Protein AF-A0A2D4SFR6-F1 (afdb_monomer)

Radius of gyration: 34.3 Å; Cα contacts (8 Å, |Δi|>4): 66; chains: 1; bounding box: 94×59×82 Å

pLDDT: mean 79.84, std 22.32, range [32.78, 98.69]

Foldseek 3Di:
DDDDDDPDPVVVVVVVVPPDPDDDPDFDDPVVLVVLLVVLVVVLVVQLVVLVVVLVVQLVVLVVVLVVQLVVLVVVLVVQLVVLVVCVVVVVDPPVRSVVVNVVSVVVSVVSNVVSVVCSVVSNVVSVVVSVVSNVVSVVVSVVSNVVSVVNGDDDPPDDDPPPDDDPDPDDPDDPPDPDD

Structure (mmCIF, N/CA/C/O backbone):
data_AF-A0A2D4SFR6-F1
#
_entry.id   AF-A0A2D4SFR6-F1
#
loop_
_atom_site.group_PDB
_atom_site.id
_atom_site.type_symbol
_atom_site.label_atom_id
_atom_site.label_alt_id
_atom_site.label_comp_id
_atom_site.label_asym_id
_atom_site.label_entity_id
_atom_site.label_seq_id
_atom_site.pdbx_PDB_ins_code
_atom_site.Cartn_x
_atom_site.Cartn_y
_atom_site.Cartn_z
_atom_site.occupancy
_atom_site.B_iso_or_equiv
_atom_site.auth_seq_id
_atom_site.auth_comp_id
_atom_site.auth_asym_id
_atom_site.auth_atom_id
_atom_site.pdbx_PDB_model_num
ATOM 1 N N . MET A 1 1 ? -2.588 39.306 -16.187 1.00 37.72 1 MET A N 1
ATOM 2 C CA . MET A 1 1 ? -1.500 38.674 -15.409 1.00 37.72 1 MET A CA 1
ATOM 3 C C . MET A 1 1 ? -1.385 37.226 -15.874 1.00 37.72 1 MET A C 1
ATOM 5 O O . MET A 1 1 ? -2.227 36.420 -15.510 1.00 37.72 1 MET A O 1
ATOM 9 N N . LYS A 1 2 ? -0.454 36.915 -16.786 1.00 37.50 2 LYS A N 1
ATOM 10 C CA . LYS A 1 2 ? -0.250 35.549 -17.302 1.00 37.50 2 LYS A CA 1
ATOM 11 C C . LYS A 1 2 ? 0.886 34.912 -16.508 1.00 37.50 2 LYS A C 1
ATOM 13 O O . LYS A 1 2 ? 2.024 35.350 -16.633 1.00 37.50 2 LYS A O 1
ATOM 18 N N . GLN A 1 3 ? 0.561 33.933 -15.668 1.00 36.03 3 GLN A N 1
ATOM 19 C CA . GLN A 1 3 ? 1.563 33.114 -14.996 1.00 36.03 3 GLN A CA 1
ATOM 20 C C . GLN A 1 3 ? 2.218 32.167 -16.003 1.00 36.03 3 GLN A C 1
ATOM 22 O O . GLN A 1 3 ? 1.557 31.319 -16.598 1.00 36.03 3 GLN A O 1
ATOM 27 N N . THR A 1 4 ? 3.524 32.312 -16.180 1.00 36.47 4 THR A N 1
ATOM 28 C CA . THR A 1 4 ? 4.390 31.334 -16.830 1.00 36.47 4 THR A CA 1
ATOM 29 C C . THR A 1 4 ? 4.694 30.222 -15.825 1.00 36.47 4 THR A C 1
ATOM 31 O O . THR A 1 4 ? 5.384 30.439 -14.829 1.00 36.47 4 THR A O 1
ATOM 34 N N . ARG A 1 5 ? 4.145 29.020 -16.049 1.00 45.31 5 ARG A N 1
ATOM 35 C CA . ARG A 1 5 ? 4.528 27.826 -15.281 1.00 45.31 5 ARG A CA 1
ATOM 36 C C . ARG A 1 5 ? 5.977 27.483 -15.628 1.00 45.31 5 ARG A C 1
ATOM 38 O O . ARG A 1 5 ? 6.307 27.307 -16.798 1.00 45.31 5 ARG A O 1
ATOM 45 N N . LYS A 1 6 ? 6.836 27.442 -14.609 1.00 47.00 6 LYS A N 1
ATOM 46 C CA . LYS A 1 6 ? 8.235 27.019 -14.717 1.00 47.00 6 LYS A CA 1
ATOM 47 C C . LYS A 1 6 ? 8.262 25.547 -15.129 1.00 47.00 6 LYS A C 1
ATOM 49 O O . LYS A 1 6 ? 7.775 24.699 -14.390 1.00 47.00 6 LYS A O 1
ATOM 54 N N . LEU A 1 7 ? 8.805 25.276 -16.311 1.00 37.81 7 LEU A N 1
ATOM 55 C CA . LEU A 1 7 ? 9.115 23.934 -16.783 1.00 37.81 7 LEU A CA 1
ATOM 56 C C . LEU A 1 7 ? 10.296 23.426 -15.941 1.00 37.81 7 LEU A C 1
ATOM 58 O O . LEU A 1 7 ? 11.400 23.960 -16.029 1.00 37.81 7 LEU A O 1
ATOM 62 N N . THR A 1 8 ? 10.030 22.494 -15.030 1.00 47.44 8 THR A N 1
ATOM 63 C CA . THR A 1 8 ? 11.017 21.922 -14.110 1.00 47.44 8 THR A CA 1
ATOM 64 C C . THR A 1 8 ? 12.034 21.059 -14.858 1.00 47.44 8 THR A C 1
ATOM 66 O O . THR A 1 8 ? 11.733 20.430 -15.872 1.00 47.44 8 THR A O 1
ATOM 69 N N . THR A 1 9 ? 13.256 21.047 -14.329 1.00 40.84 9 THR A N 1
ATOM 70 C CA . THR A 1 9 ? 14.519 20.529 -14.885 1.00 40.84 9 THR A CA 1
ATOM 71 C C . THR A 1 9 ? 14.463 19.121 -15.503 1.00 40.84 9 THR A C 1
ATOM 73 O O . THR A 1 9 ? 15.257 18.827 -16.390 1.00 40.84 9 THR A O 1
ATOM 76 N N . ALA A 1 10 ? 13.497 18.276 -15.133 1.00 38.94 10 ALA A N 1
ATOM 77 C CA . ALA A 1 10 ? 13.306 16.949 -15.728 1.00 38.94 10 ALA A CA 1
ATOM 78 C C . ALA A 1 10 ? 12.845 16.997 -17.202 1.00 38.94 10 ALA A C 1
ATOM 80 O O . ALA A 1 10 ? 13.278 16.191 -18.020 1.00 38.94 10 ALA A O 1
ATOM 81 N N . SER A 1 11 ? 12.027 17.987 -17.582 1.00 41.97 11 SER A N 1
ATOM 82 C CA . SER A 1 11 ? 11.505 18.102 -18.957 1.00 41.97 11 SER A CA 1
ATOM 83 C C . SER A 1 11 ? 12.558 18.611 -19.954 1.00 41.97 11 SER A C 1
ATOM 85 O O . SER A 1 11 ? 12.484 18.326 -21.146 1.00 41.97 11 SER A O 1
ATOM 87 N N . ALA A 1 12 ? 13.575 19.331 -19.467 1.00 35.16 12 ALA A N 1
ATOM 88 C CA . ALA A 1 12 ? 14.696 19.781 -20.290 1.00 35.16 12 ALA A CA 1
ATOM 89 C C . ALA A 1 12 ? 15.670 18.638 -20.626 1.00 35.16 12 ALA A C 1
ATOM 91 O O . ALA A 1 12 ? 16.303 18.666 -21.681 1.00 35.16 12 ALA A O 1
ATOM 92 N N . LEU A 1 13 ? 15.762 17.612 -19.771 1.00 40.00 13 LEU A N 1
ATOM 93 C CA . LEU A 1 13 ? 16.652 16.477 -20.008 1.00 40.00 13 LEU A CA 1
AT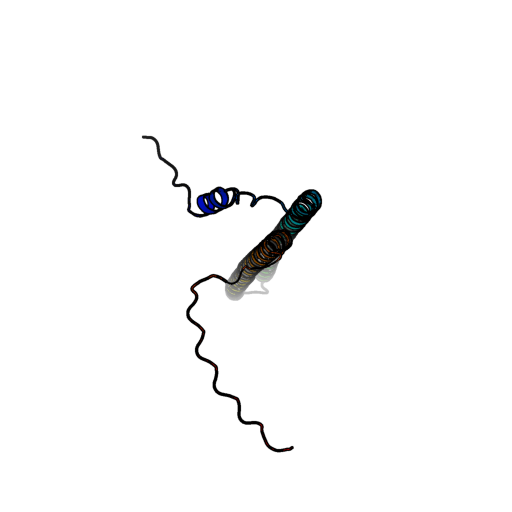OM 94 C C . LEU A 1 13 ? 16.095 15.546 -21.098 1.00 40.00 13 LEU A C 1
ATOM 96 O O . LEU A 1 13 ? 16.834 15.148 -21.992 1.00 40.00 13 LEU A O 1
ATOM 100 N N . ALA A 1 14 ? 14.778 15.316 -21.118 1.00 39.25 14 ALA A N 1
ATOM 101 C CA . ALA A 1 14 ? 14.128 14.487 -22.138 1.00 39.25 14 ALA A CA 1
ATOM 102 C C . ALA A 1 14 ? 14.154 15.107 -23.551 1.00 39.25 14 ALA A C 1
ATOM 104 O O . ALA A 1 14 ? 14.266 14.389 -24.540 1.00 39.25 14 ALA A O 1
ATOM 105 N N . LEU A 1 15 ? 14.088 16.441 -23.672 1.00 33.75 15 LEU A N 1
ATOM 106 C CA . LEU A 1 15 ? 14.058 17.109 -24.982 1.00 33.75 15 LEU A CA 1
ATOM 107 C C . LEU A 1 15 ? 15.456 17.297 -25.603 1.00 33.75 15 LEU A C 1
ATOM 109 O O . LEU A 1 15 ? 15.570 17.471 -26.813 1.00 33.75 15 LEU A O 1
ATOM 113 N N . THR A 1 16 ? 16.522 17.238 -24.796 1.00 32.78 16 THR A N 1
ATOM 114 C CA . THR A 1 16 ? 17.903 17.460 -25.266 1.00 32.78 16 THR A CA 1
ATOM 115 C C . THR A 1 16 ? 18.586 16.166 -25.733 1.00 32.78 16 THR A C 1
ATOM 117 O O . THR A 1 16 ? 19.518 16.229 -26.530 1.00 32.78 16 THR A O 1
ATOM 120 N N . LEU A 1 17 ? 18.094 14.987 -25.330 1.00 43.47 17 LEU A N 1
ATOM 121 C CA . LEU A 1 17 ? 18.617 13.694 -25.801 1.00 43.47 17 LEU A CA 1
ATOM 122 C C . LEU A 1 17 ? 18.022 13.231 -27.147 1.00 43.47 17 LEU A C 1
ATOM 124 O O . LEU A 1 17 ? 18.498 12.260 -27.723 1.00 43.47 17 LEU A O 1
ATOM 128 N N . GLY A 1 18 ? 17.044 13.957 -27.702 1.00 36.38 18 GLY A N 1
ATOM 129 C CA . GLY A 1 18 ? 16.553 13.753 -29.073 1.00 36.38 18 GLY A CA 1
ATOM 130 C C . GLY A 1 18 ? 17.422 14.403 -30.162 1.00 36.38 18 GLY A C 1
ATOM 131 O O . GLY A 1 18 ? 17.078 14.341 -31.344 1.00 36.38 18 GLY A O 1
ATOM 132 N N . ALA A 1 19 ? 18.530 15.056 -29.795 1.00 39.78 19 ALA A N 1
ATOM 133 C CA . ALA A 1 19 ? 19.442 15.683 -30.743 1.00 39.78 19 ALA A CA 1
ATOM 134 C C . ALA A 1 19 ? 20.352 14.631 -31.398 1.00 39.78 19 ALA A C 1
ATOM 136 O O . ALA A 1 19 ? 21.475 14.399 -30.963 1.00 39.78 19 ALA A O 1
ATOM 137 N N . SER A 1 20 ? 19.826 14.009 -32.455 1.00 44.34 20 SER A N 1
ATOM 138 C CA . SER A 1 20 ? 20.542 13.551 -33.652 1.00 44.34 20 SER A CA 1
ATOM 139 C C . SER A 1 20 ? 22.078 13.571 -33.554 1.00 44.34 20 SER A C 1
ATOM 141 O O . SER A 1 20 ? 22.716 14.579 -33.881 1.00 44.34 20 SER A O 1
ATOM 143 N N . VAL A 1 21 ? 22.680 12.439 -33.184 1.00 42.09 21 VAL A N 1
ATOM 144 C CA . VAL A 1 21 ? 24.087 12.178 -33.506 1.00 42.09 21 VAL A CA 1
ATOM 145 C C . VAL A 1 21 ? 24.172 12.072 -35.028 1.00 42.09 21 VAL A C 1
ATOM 147 O O . VAL A 1 21 ? 23.571 11.197 -35.648 1.00 42.09 21 VAL A O 1
ATOM 150 N N . ALA A 1 22 ? 24.852 13.039 -35.641 1.00 35.59 22 ALA A N 1
ATOM 151 C CA . ALA A 1 22 ? 25.095 13.075 -37.073 1.00 35.59 22 ALA A CA 1
ATOM 152 C C . ALA A 1 22 ? 25.787 11.778 -37.521 1.00 35.59 22 ALA A C 1
ATOM 154 O O . ALA A 1 22 ? 26.848 11.438 -37.002 1.00 35.59 22 ALA A O 1
ATOM 155 N N . LEU A 1 23 ? 25.183 11.082 -38.489 1.00 35.00 23 LEU A N 1
ATOM 156 C CA . LEU A 1 23 ? 25.730 9.892 -39.143 1.00 35.00 23 LEU A CA 1
ATOM 157 C C . LEU A 1 23 ? 27.163 10.166 -39.647 1.00 35.00 23 LEU A C 1
ATOM 159 O O . LEU A 1 23 ? 27.316 10.970 -40.575 1.00 35.00 23 LEU A O 1
ATOM 163 N N . PRO A 1 24 ? 28.215 9.506 -39.125 1.00 40.38 24 PRO A N 1
ATOM 164 C CA . PRO A 1 24 ? 29.460 9.411 -39.864 1.00 40.38 24 PRO A CA 1
ATOM 165 C C . PRO A 1 24 ? 29.227 8.522 -41.092 1.00 40.38 24 PRO A C 1
ATOM 167 O O . PRO A 1 24 ? 28.578 7.477 -41.036 1.00 40.38 24 PRO A O 1
ATOM 170 N N . ALA A 1 25 ? 29.713 8.995 -42.234 1.00 43.75 25 ALA A N 1
ATOM 171 C CA . ALA A 1 25 ? 29.547 8.358 -43.526 1.00 43.75 25 ALA A CA 1
ATOM 172 C C . ALA A 1 25 ? 30.101 6.918 -43.557 1.00 43.75 25 ALA A C 1
ATOM 174 O O . ALA A 1 25 ? 31.232 6.670 -43.148 1.00 43.75 25 ALA A O 1
ATOM 175 N N . GLN A 1 26 ? 29.299 6.035 -44.167 1.00 50.28 26 GLN A N 1
ATOM 176 C CA . GLN A 1 26 ? 29.607 4.683 -44.653 1.00 50.28 26 GLN A CA 1
ATOM 177 C C . GLN A 1 26 ? 29.880 3.613 -43.572 1.00 50.28 26 GLN A C 1
ATOM 179 O O . GLN A 1 26 ? 31.017 3.217 -43.328 1.00 50.28 26 GLN A O 1
ATOM 184 N N . ALA A 1 27 ? 28.799 3.103 -42.978 1.00 44.75 27 ALA A N 1
ATOM 185 C CA . ALA A 1 27 ? 28.807 1.958 -42.073 1.00 44.75 27 ALA A CA 1
ATOM 186 C C . ALA A 1 27 ? 28.879 0.618 -42.829 1.00 44.75 27 ALA A C 1
ATOM 188 O O . ALA A 1 27 ? 28.400 0.494 -43.965 1.00 44.75 27 ALA A O 1
ATOM 189 N N . ALA A 1 28 ? 29.399 -0.405 -42.152 1.00 59.94 28 ALA A N 1
ATOM 190 C CA . ALA A 1 28 ? 28.923 -1.761 -42.377 1.00 59.94 28 ALA A CA 1
ATOM 191 C C . ALA A 1 28 ? 27.380 -1.787 -42.221 1.00 59.94 28 ALA A C 1
ATOM 193 O O . ALA A 1 28 ? 26.787 -0.928 -41.581 1.00 59.94 28 ALA A O 1
ATOM 194 N N . ASP A 1 29 ? 26.718 -2.694 -42.933 1.00 72.44 29 ASP A N 1
ATOM 195 C CA . ASP A 1 29 ? 25.259 -2.818 -43.106 1.00 72.44 29 ASP A CA 1
ATOM 196 C C . ASP A 1 29 ? 24.329 -1.890 -42.257 1.00 72.44 29 ASP A C 1
ATOM 198 O O . ASP A 1 29 ? 23.962 -2.221 -41.123 1.00 72.44 29 ASP A O 1
ATOM 202 N N . PRO A 1 30 ? 23.875 -0.746 -42.813 1.00 74.88 30 PRO A N 1
ATOM 203 C CA . PRO A 1 30 ? 22.918 0.154 -42.163 1.00 74.88 30 PRO A CA 1
ATOM 204 C C . PRO A 1 30 ? 21.570 -0.497 -41.822 1.00 74.88 30 PRO A C 1
ATOM 206 O O . PRO A 1 30 ? 20.889 -0.047 -40.900 1.00 74.88 30 PRO A O 1
ATOM 209 N N . ALA A 1 31 ? 21.163 -1.544 -42.551 1.00 81.12 31 ALA A N 1
ATOM 210 C CA . ALA A 1 31 ? 19.923 -2.253 -42.258 1.00 81.12 31 ALA A CA 1
ATOM 211 C C . ALA A 1 31 ? 20.048 -3.048 -40.952 1.00 81.12 31 ALA A C 1
ATOM 213 O O . ALA A 1 31 ? 19.118 -3.042 -40.145 1.00 81.12 31 ALA A O 1
ATOM 214 N N . ALA A 1 32 ? 21.212 -3.653 -40.698 1.00 77.75 32 ALA A N 1
ATOM 215 C CA . ALA A 1 32 ? 21.492 -4.354 -39.448 1.00 77.75 32 ALA A CA 1
ATOM 216 C C . ALA A 1 32 ? 21.467 -3.408 -38.233 1.00 77.75 32 ALA A C 1
ATOM 218 O O . ALA A 1 32 ? 20.886 -3.757 -37.205 1.00 77.75 32 ALA A O 1
ATOM 219 N N . TYR A 1 33 ? 22.010 -2.188 -38.362 1.00 77.56 33 TYR A N 1
ATOM 220 C CA . TYR A 1 33 ? 21.917 -1.169 -37.304 1.00 77.56 33 TYR A CA 1
ATOM 221 C C . TYR A 1 33 ? 20.462 -0.816 -36.978 1.00 77.56 33 TYR A C 1
ATOM 223 O O . TYR A 1 33 ? 20.065 -0.824 -35.815 1.00 77.56 33 TYR A O 1
ATOM 231 N N . LEU A 1 34 ? 19.649 -0.546 -38.004 1.00 83.06 34 LEU A N 1
ATOM 232 C CA . LEU A 1 34 ? 18.244 -0.182 -37.814 1.00 83.06 34 LEU A CA 1
ATOM 233 C C . LEU A 1 34 ? 17.443 -1.311 -37.158 1.00 83.06 34 LEU A C 1
ATOM 235 O O . LEU A 1 34 ? 16.645 -1.045 -36.264 1.00 83.06 34 LEU A O 1
ATOM 239 N N . VAL A 1 35 ? 17.673 -2.564 -37.559 1.00 85.94 35 VAL A N 1
ATOM 240 C CA . VAL A 1 35 ? 17.027 -3.726 -36.929 1.00 85.94 35 VAL A CA 1
ATOM 241 C C . VAL A 1 35 ? 17.428 -3.842 -35.457 1.00 85.94 35 VAL A C 1
ATOM 243 O O . VAL A 1 35 ? 16.554 -4.016 -34.608 1.00 85.94 35 VAL A O 1
ATOM 246 N N . SER A 1 36 ? 18.718 -3.693 -35.140 1.00 82.00 36 SER A N 1
ATOM 247 C CA . SER A 1 36 ? 19.218 -3.731 -33.759 1.00 82.00 36 SER A CA 1
ATOM 248 C C . SER A 1 36 ? 18.620 -2.613 -32.904 1.00 82.00 36 SER A C 1
ATOM 250 O O . SER A 1 36 ? 18.149 -2.866 -31.799 1.00 82.00 36 SER A O 1
ATOM 252 N N . SER A 1 37 ? 18.586 -1.388 -33.430 1.00 83.25 37 SER A N 1
ATOM 253 C CA . SER A 1 37 ? 18.047 -0.215 -32.736 1.00 83.25 37 SER A CA 1
ATOM 254 C C . SER A 1 37 ? 16.548 -0.357 -32.447 1.00 83.25 37 SER A C 1
ATOM 256 O O . SER A 1 37 ? 16.102 -0.132 -31.319 1.00 83.25 37 SER A O 1
ATOM 258 N N . VAL A 1 38 ? 15.762 -0.808 -33.433 1.00 88.69 38 VAL A N 1
ATOM 259 C CA . VAL A 1 38 ? 14.324 -1.069 -33.249 1.00 88.69 38 VAL A CA 1
ATOM 260 C C . VAL A 1 38 ? 14.095 -2.179 -32.225 1.00 88.69 38 VAL A C 1
ATOM 262 O O . VAL A 1 38 ? 13.243 -2.026 -31.351 1.00 88.69 38 VAL A O 1
ATOM 265 N N . THR A 1 39 ? 14.867 -3.266 -32.305 1.00 88.12 39 THR A N 1
ATOM 266 C CA . THR A 1 39 ? 14.754 -4.400 -31.376 1.00 88.12 39 THR A CA 1
ATOM 267 C C . THR A 1 39 ? 15.049 -3.957 -29.947 1.00 88.12 39 THR A C 1
ATOM 269 O O . THR A 1 39 ? 14.174 -4.080 -29.093 1.00 88.12 39 THR A O 1
ATOM 272 N N . GLY A 1 40 ? 16.201 -3.324 -29.706 1.00 87.50 40 GLY A N 1
ATOM 273 C CA . GLY A 1 40 ? 16.573 -2.849 -28.372 1.00 87.50 40 GLY A CA 1
ATOM 274 C C . GLY A 1 40 ? 15.586 -1.824 -27.810 1.00 87.50 40 GLY A C 1
ATOM 275 O O . GLY A 1 40 ? 15.234 -1.881 -26.635 1.00 87.50 40 GLY A O 1
ATOM 276 N N . THR A 1 41 ? 15.052 -0.933 -28.654 1.00 91.00 41 THR A N 1
ATOM 277 C CA . THR A 1 41 ? 14.012 0.020 -28.227 1.00 91.00 41 THR A CA 1
ATOM 278 C C . THR A 1 41 ? 12.733 -0.707 -27.818 1.00 91.00 41 THR A C 1
ATOM 280 O O . THR A 1 41 ? 12.120 -0.363 -26.811 1.00 91.00 41 THR A O 1
ATOM 283 N N . SER A 1 42 ? 12.315 -1.722 -28.580 1.00 93.25 42 SER A N 1
ATOM 284 C CA . SER A 1 42 ? 11.110 -2.493 -28.262 1.00 93.25 42 SER A CA 1
ATOM 285 C C . SER A 1 42 ? 11.251 -3.297 -26.967 1.00 93.25 42 SER A C 1
ATOM 287 O O . SER A 1 42 ? 10.315 -3.331 -26.171 1.00 93.25 42 SER A O 1
ATOM 289 N N . GLU A 1 43 ? 12.427 -3.877 -26.720 1.00 91.19 43 GLU A N 1
ATOM 290 C CA . GLU A 1 43 ? 12.735 -4.621 -25.497 1.00 91.19 43 GLU A CA 1
ATOM 291 C C . GLU A 1 43 ? 12.772 -3.696 -24.278 1.00 91.19 43 GLU A C 1
ATOM 293 O O . GLU A 1 43 ? 12.146 -3.999 -23.263 1.00 91.19 43 GLU A O 1
ATOM 298 N N . PHE A 1 44 ? 13.419 -2.532 -24.400 1.00 91.94 44 PHE A N 1
ATOM 299 C CA . PHE A 1 44 ? 13.443 -1.518 -23.346 1.00 91.94 44 PHE A CA 1
ATOM 300 C C . PHE A 1 44 ? 12.032 -1.046 -22.975 1.00 91.94 44 PHE A C 1
ATOM 302 O O . PHE A 1 44 ? 11.671 -1.010 -21.799 1.00 91.94 44 PHE A O 1
ATOM 309 N N . LEU A 1 45 ? 11.200 -0.734 -23.974 1.00 93.81 45 LEU A N 1
ATOM 310 C CA . LEU A 1 45 ? 9.817 -0.316 -23.740 1.00 93.81 45 LEU A CA 1
ATOM 311 C C . LEU A 1 45 ? 8.990 -1.422 -23.077 1.00 93.81 45 LEU A C 1
ATOM 313 O O . LEU A 1 45 ? 8.228 -1.138 -22.155 1.00 93.81 45 LEU A O 1
ATOM 317 N N . ALA A 1 46 ? 9.148 -2.675 -23.511 1.00 92.88 46 ALA A N 1
ATOM 318 C CA . ALA A 1 46 ? 8.457 -3.808 -22.904 1.00 92.88 46 ALA A CA 1
ATOM 319 C C . ALA A 1 46 ? 8.860 -3.996 -21.433 1.00 92.88 46 ALA A C 1
ATOM 321 O O . ALA A 1 46 ? 7.989 -4.158 -20.579 1.00 92.88 46 ALA A O 1
ATOM 322 N N . ALA A 1 47 ? 10.158 -3.913 -21.128 1.00 89.56 47 ALA A N 1
ATOM 323 C CA . ALA A 1 47 ? 10.669 -4.004 -19.765 1.00 89.56 47 ALA A CA 1
ATOM 324 C C . ALA A 1 47 ? 10.157 -2.855 -18.881 1.00 89.56 47 ALA A C 1
ATOM 326 O O . ALA A 1 47 ? 9.654 -3.104 -17.789 1.00 89.56 47 ALA A O 1
ATOM 327 N N . SER A 1 48 ? 10.200 -1.614 -19.376 1.00 92.62 48 SER A N 1
ATOM 328 C CA . SER A 1 48 ? 9.709 -0.432 -18.654 1.00 92.62 48 SER A CA 1
ATOM 329 C C . SER A 1 48 ? 8.205 -0.517 -18.357 1.00 92.62 48 SER A C 1
ATOM 331 O O . SER A 1 48 ? 7.760 -0.264 -17.232 1.00 92.62 48 SER A O 1
ATOM 333 N N . MET A 1 49 ? 7.405 -0.948 -19.339 1.00 94.19 49 MET A N 1
ATOM 334 C CA . MET A 1 49 ? 5.972 -1.181 -19.142 1.00 94.19 49 MET A CA 1
ATOM 335 C C . MET A 1 49 ? 5.706 -2.286 -18.117 1.00 94.19 49 MET A C 1
ATOM 337 O O . MET A 1 49 ? 4.819 -2.128 -17.279 1.00 94.19 49 MET A O 1
ATOM 341 N N . ASN A 1 50 ? 6.467 -3.383 -18.167 1.00 93.25 50 ASN A N 1
ATOM 342 C CA . ASN A 1 50 ? 6.326 -4.484 -17.221 1.00 93.25 50 ASN A CA 1
ATOM 343 C C . ASN A 1 50 ? 6.687 -4.052 -15.794 1.00 93.25 50 ASN A C 1
ATOM 345 O O . ASN A 1 50 ? 5.886 -4.251 -14.887 1.00 93.25 50 ASN A O 1
ATOM 349 N N . GLY A 1 51 ? 7.820 -3.369 -15.608 1.00 93.94 51 GLY A N 1
ATOM 350 C CA . GLY A 1 51 ? 8.224 -2.844 -14.301 1.00 93.94 51 GLY A CA 1
ATOM 351 C C . GLY A 1 51 ? 7.208 -1.850 -13.729 1.00 93.94 51 GLY A C 1
ATOM 352 O O . GLY A 1 51 ? 6.899 -1.887 -12.542 1.00 93.94 51 GLY A O 1
ATOM 353 N N . THR A 1 52 ? 6.607 -1.008 -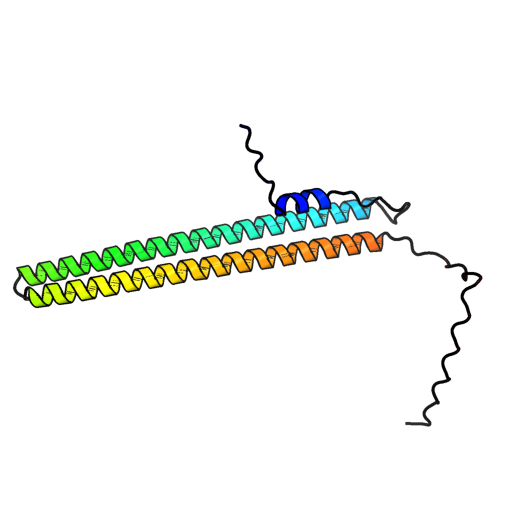14.578 1.00 96.31 52 THR A N 1
ATOM 354 C CA . THR A 1 52 ? 5.528 -0.099 -14.151 1.00 96.31 52 THR A CA 1
ATOM 355 C C . THR A 1 52 ? 4.295 -0.876 -13.689 1.00 96.31 52 THR A C 1
ATOM 357 O O . THR A 1 52 ? 3.686 -0.530 -12.678 1.00 96.31 52 THR A O 1
ATOM 360 N N . ALA A 1 53 ? 3.908 -1.926 -14.418 1.00 96.81 53 ALA A N 1
ATOM 361 C CA . ALA A 1 53 ? 2.768 -2.759 -14.051 1.00 96.81 53 ALA A CA 1
ATOM 362 C C . ALA A 1 53 ? 3.006 -3.507 -12.729 1.00 96.81 53 ALA A C 1
ATOM 364 O O . ALA A 1 53 ? 2.106 -3.557 -11.893 1.00 96.81 53 ALA A O 1
ATOM 365 N N . GLU A 1 54 ? 4.211 -4.038 -12.522 1.00 95.44 54 GLU A N 1
ATOM 366 C CA . GLU A 1 54 ? 4.614 -4.704 -11.280 1.00 95.44 54 GLU A CA 1
ATOM 367 C C . GLU A 1 54 ? 4.598 -3.739 -10.090 1.00 95.44 54 GLU A C 1
ATOM 369 O O . GLU A 1 54 ? 4.000 -4.054 -9.061 1.00 95.44 54 GLU A O 1
ATOM 374 N N . PHE A 1 55 ? 5.161 -2.536 -10.251 1.00 96.00 55 PHE A N 1
ATOM 375 C CA . PHE A 1 55 ? 5.132 -1.497 -9.221 1.00 96.00 55 PHE A CA 1
ATOM 376 C C . PHE A 1 55 ? 3.699 -1.125 -8.820 1.00 96.00 55 PHE A C 1
ATOM 378 O O . PHE A 1 55 ? 3.365 -1.122 -7.638 1.00 96.00 55 PHE A O 1
ATOM 385 N N . LEU A 1 56 ? 2.821 -0.871 -9.796 1.00 97.12 56 LEU A N 1
ATOM 386 C CA . LEU A 1 56 ? 1.423 -0.526 -9.523 1.00 97.12 56 LEU A CA 1
ATOM 387 C C . LEU A 1 56 ? 0.651 -1.678 -8.862 1.00 97.12 56 LEU A C 1
ATOM 389 O O . LEU A 1 56 ? -0.218 -1.434 -8.027 1.00 97.12 56 LEU A O 1
ATOM 393 N N . ALA A 1 57 ? 0.947 -2.928 -9.226 1.00 95.88 57 ALA A N 1
ATOM 394 C CA . ALA A 1 57 ? 0.331 -4.093 -8.597 1.00 95.88 57 ALA A CA 1
ATOM 395 C C . ALA A 1 57 ? 0.760 -4.239 -7.129 1.00 95.88 57 ALA A C 1
ATOM 397 O O . ALA A 1 57 ? -0.081 -4.526 -6.273 1.00 95.88 57 ALA A O 1
ATOM 398 N N . ALA A 1 58 ? 2.041 -4.009 -6.831 1.00 93.06 58 ALA A N 1
ATOM 399 C CA . ALA A 1 58 ? 2.558 -4.014 -5.467 1.00 93.06 58 ALA A CA 1
ATOM 400 C C . ALA A 1 58 ? 1.958 -2.873 -4.627 1.00 93.06 58 ALA A C 1
ATOM 402 O O . ALA A 1 58 ? 1.467 -3.126 -3.529 1.00 93.06 58 ALA A O 1
ATOM 403 N N . ASP A 1 59 ? 1.911 -1.650 -5.164 1.00 95.94 59 ASP A N 1
ATOM 404 C CA . ASP A 1 59 ? 1.331 -0.475 -4.493 1.00 95.94 59 ASP A CA 1
ATOM 405 C C . ASP A 1 59 ? -0.160 -0.666 -4.166 1.00 95.94 59 ASP A C 1
ATOM 407 O O . ASP A 1 59 ? -0.615 -0.414 -3.043 1.00 95.94 59 ASP A O 1
ATOM 411 N N . LEU A 1 60 ? -0.925 -1.205 -5.123 1.00 97.44 60 LEU A N 1
ATOM 412 C CA . LEU A 1 60 ? -2.329 -1.543 -4.903 1.00 97.44 60 LEU A CA 1
ATOM 413 C C . LEU A 1 60 ? -2.486 -2.620 -3.824 1.00 97.44 60 LEU A C 1
ATOM 415 O O . LEU A 1 60 ? -3.369 -2.497 -2.977 1.00 97.44 60 LEU A O 1
ATOM 419 N N . THR A 1 61 ? -1.641 -3.654 -3.846 1.00 96.56 61 THR A N 1
ATOM 420 C CA . THR A 1 61 ? -1.665 -4.731 -2.845 1.00 96.56 61 THR A CA 1
ATOM 421 C C . THR A 1 61 ? -1.395 -4.173 -1.450 1.00 96.56 61 THR A C 1
ATOM 423 O O . THR A 1 61 ? -2.218 -4.361 -0.560 1.00 96.56 61 THR A O 1
ATOM 426 N N . GLY A 1 62 ? -0.330 -3.381 -1.282 1.00 96.38 62 GLY A N 1
ATOM 427 C CA . GLY A 1 62 ? -0.008 -2.747 -0.002 1.00 96.38 62 GLY A CA 1
ATOM 428 C C . GLY A 1 62 ? -1.119 -1.824 0.506 1.00 96.38 62 GLY A C 1
ATOM 429 O O . GLY A 1 62 ? -1.437 -1.826 1.694 1.00 96.38 62 GLY A O 1
ATOM 430 N N . THR A 1 63 ? -1.777 -1.080 -0.390 1.00 97.88 63 THR A N 1
ATOM 431 C CA . THR A 1 63 ? -2.928 -0.235 -0.026 1.00 97.88 63 THR A CA 1
ATOM 432 C C . THR A 1 63 ? -4.113 -1.069 0.458 1.00 97.88 63 THR A C 1
ATOM 434 O O . THR A 1 63 ? -4.746 -0.728 1.458 1.00 97.88 63 THR A O 1
ATOM 437 N N . VAL A 1 64 ? -4.434 -2.157 -0.246 1.00 98.19 64 VAL A N 1
ATOM 438 C CA . VAL A 1 64 ? -5.527 -3.059 0.138 1.00 98.19 64 VAL A CA 1
ATOM 439 C C . VAL A 1 64 ? -5.235 -3.715 1.484 1.00 98.19 64 VAL A C 1
ATOM 441 O O . VAL A 1 64 ? -6.124 -3.741 2.335 1.00 98.19 64 VAL A O 1
ATOM 444 N N . ASP A 1 65 ? -4.006 -4.175 1.703 1.00 97.25 65 ASP A N 1
ATOM 445 C CA . ASP A 1 65 ? -3.597 -4.822 2.948 1.00 97.25 65 ASP A CA 1
ATOM 446 C C . ASP A 1 65 ? -3.663 -3.853 4.137 1.00 97.25 65 ASP A C 1
ATOM 448 O O . ASP A 1 65 ? -4.238 -4.195 5.173 1.00 97.25 65 ASP A O 1
ATOM 452 N N . TYR A 1 66 ? -3.176 -2.616 3.976 1.00 97.81 66 TYR A N 1
ATOM 453 C CA . TYR A 1 66 ? -3.277 -1.580 5.011 1.00 97.81 66 TYR A CA 1
ATOM 454 C C . TYR A 1 66 ? -4.736 -1.286 5.387 1.00 97.81 66 TYR A C 1
ATOM 456 O O . TYR A 1 66 ? -5.096 -1.271 6.567 1.00 97.81 66 TYR A O 1
ATOM 464 N N . LEU A 1 67 ? -5.609 -1.114 4.389 1.00 98.12 67 LEU A N 1
ATOM 465 C CA . LEU A 1 67 ? -7.032 -0.860 4.628 1.00 98.12 67 LEU A CA 1
ATOM 466 C C . LEU A 1 67 ? -7.732 -2.058 5.282 1.00 98.12 67 LEU A C 1
ATOM 468 O O . LEU A 1 67 ? -8.539 -1.872 6.193 1.00 98.12 67 LEU A O 1
ATOM 472 N N . ALA A 1 68 ? -7.434 -3.282 4.842 1.00 97.81 68 ALA A N 1
ATOM 473 C CA . ALA A 1 68 ? -7.994 -4.498 5.425 1.00 97.81 68 ALA A CA 1
ATOM 474 C C . ALA A 1 68 ? -7.563 -4.677 6.889 1.00 97.81 68 ALA A C 1
ATOM 476 O O . ALA A 1 68 ? -8.392 -5.023 7.738 1.00 97.81 68 ALA A O 1
ATOM 477 N N . GLY A 1 69 ? -6.298 -4.378 7.197 1.00 96.81 69 GLY A N 1
ATOM 478 C CA . GLY A 1 69 ? -5.780 -4.338 8.562 1.00 96.81 69 GLY A CA 1
ATOM 479 C C . GLY A 1 69 ? -6.539 -3.335 9.431 1.00 96.81 69 GLY A C 1
ATOM 480 O O .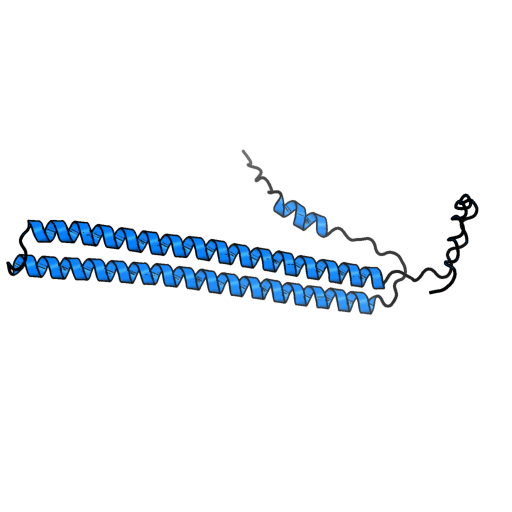 GLY A 1 69 ? -7.045 -3.705 10.488 1.00 96.81 69 GLY A O 1
ATOM 481 N N . GLY A 1 70 ? -6.723 -2.101 8.950 1.00 97.19 70 GLY A N 1
ATOM 482 C CA . GLY A 1 70 ? -7.463 -1.062 9.677 1.00 97.19 70 GLY A CA 1
ATOM 483 C C . GLY A 1 70 ? -8.936 -1.411 9.935 1.00 97.19 70 GLY A C 1
ATOM 484 O O . GLY A 1 70 ? -9.455 -1.173 11.029 1.00 97.19 70 GLY A O 1
ATOM 485 N N . VAL A 1 71 ? -9.618 -2.029 8.961 1.00 98.25 71 VAL A N 1
ATOM 486 C CA . VAL A 1 71 ? -10.993 -2.533 9.144 1.00 98.25 71 VAL A CA 1
ATOM 487 C C . VAL A 1 71 ? -11.038 -3.626 10.211 1.00 98.25 71 VAL A C 1
ATOM 489 O O . VAL A 1 71 ? -11.932 -3.605 11.056 1.00 98.25 71 VAL A O 1
ATOM 492 N N . THR A 1 72 ? -10.072 -4.547 10.196 1.00 97.44 72 THR A N 1
ATOM 493 C CA . THR A 1 72 ? -9.978 -5.635 11.182 1.00 97.44 72 THR A CA 1
ATOM 494 C C . THR A 1 72 ? -9.753 -5.075 12.584 1.00 97.44 72 THR A C 1
ATOM 496 O O . THR A 1 72 ? -10.556 -5.342 13.472 1.00 97.44 72 THR A O 1
ATOM 499 N N . ALA A 1 73 ? -8.762 -4.195 12.758 1.00 97.00 73 ALA A N 1
ATOM 500 C CA . ALA A 1 73 ? -8.465 -3.559 14.042 1.00 97.00 73 ALA A CA 1
ATOM 501 C C . ALA A 1 73 ? -9.658 -2.757 14.593 1.00 97.00 73 ALA A C 1
ATOM 503 O O . ALA A 1 73 ? -9.946 -2.798 15.787 1.00 97.00 73 ALA A O 1
ATOM 504 N N . THR A 1 74 ? -10.397 -2.059 13.722 1.00 98.25 74 THR A N 1
ATOM 505 C CA . THR A 1 74 ? -11.619 -1.339 14.119 1.00 98.25 74 THR A CA 1
ATOM 506 C C . THR A 1 74 ? -12.712 -2.305 14.574 1.00 98.25 74 THR A C 1
ATOM 508 O O . THR A 1 74 ? -13.394 -2.046 15.565 1.00 98.25 74 THR A O 1
ATOM 511 N N . GLY A 1 75 ? -12.889 -3.414 13.853 1.00 98.00 75 GLY A N 1
ATOM 512 C CA . GLY A 1 75 ? -13.841 -4.460 14.213 1.00 98.00 75 GLY A CA 1
ATOM 513 C C . GLY A 1 75 ? -13.525 -5.080 15.572 1.00 98.00 75 GLY A C 1
ATOM 514 O O . GLY A 1 75 ? -14.419 -5.174 16.412 1.00 98.00 75 GLY A O 1
ATOM 515 N N . ASP A 1 76 ? -12.259 -5.421 15.805 1.00 97.56 76 ASP A N 1
ATOM 516 C CA . ASP A 1 76 ? -11.788 -6.008 17.060 1.00 97.56 76 ASP A CA 1
ATOM 517 C C . ASP A 1 76 ? -11.962 -5.038 18.236 1.00 97.56 76 ASP A C 1
ATOM 519 O O . ASP A 1 76 ? -12.485 -5.423 19.282 1.00 97.56 76 ASP A O 1
ATOM 523 N N . PHE A 1 77 ? -11.617 -3.758 18.049 1.00 98.19 77 PHE A N 1
ATOM 524 C CA . PHE A 1 77 ? -11.813 -2.718 19.062 1.00 98.19 77 PHE A CA 1
ATOM 525 C C . PHE A 1 77 ? -13.289 -2.566 19.458 1.00 98.19 77 PHE A C 1
ATOM 527 O O . PHE A 1 77 ? -13.622 -2.563 20.643 1.00 98.19 77 PHE A O 1
ATOM 534 N N . ILE A 1 78 ? -14.190 -2.481 18.473 1.00 98.31 78 ILE A N 1
ATOM 535 C CA . ILE A 1 78 ? -15.632 -2.357 18.730 1.00 98.31 78 ILE A CA 1
ATOM 536 C C . ILE A 1 78 ? -16.176 -3.616 19.413 1.00 98.31 78 ILE A C 1
ATOM 538 O O . ILE A 1 78 ? -16.975 -3.505 20.341 1.00 98.31 78 ILE A O 1
ATOM 542 N N . ALA A 1 79 ? -15.767 -4.806 18.967 1.00 98.31 79 ALA A N 1
ATOM 543 C CA . ALA A 1 79 ? -16.210 -6.062 19.565 1.00 98.31 79 ALA A CA 1
ATOM 544 C C . ALA A 1 79 ? -15.799 -6.156 21.043 1.00 98.31 79 ALA A C 1
ATOM 546 O O . ALA A 1 79 ? -16.631 -6.488 21.887 1.00 98.31 79 ALA A O 1
ATOM 547 N N . ALA A 1 80 ? -14.554 -5.788 21.359 1.00 97.94 80 ALA A N 1
ATOM 548 C CA . ALA A 1 80 ? -14.049 -5.762 22.727 1.00 97.94 80 ALA A CA 1
ATOM 549 C C . ALA A 1 80 ? -14.785 -4.739 23.611 1.00 97.94 80 ALA A C 1
ATOM 551 O O . ALA A 1 80 ? -15.105 -5.042 24.762 1.00 97.94 80 ALA A O 1
ATOM 552 N N . ASP A 1 81 ? -15.092 -3.544 23.089 1.00 98.38 81 ASP A N 1
ATOM 553 C CA . ASP A 1 81 ? -15.851 -2.530 23.837 1.00 98.38 81 ASP A CA 1
ATOM 554 C C . ASP A 1 81 ? -17.294 -2.982 24.115 1.00 98.38 81 ASP A C 1
ATOM 556 O O . ASP A 1 81 ? -17.784 -2.836 25.236 1.00 98.38 81 ASP A O 1
ATOM 560 N N . ILE A 1 82 ? -17.956 -3.609 23.134 1.00 98.50 82 ILE A N 1
ATOM 561 C CA . ILE A 1 82 ? -19.293 -4.195 23.318 1.00 98.50 82 ILE A CA 1
ATOM 562 C C . ILE A 1 82 ? -19.263 -5.269 24.410 1.00 98.50 82 ILE A C 1
ATOM 564 O O . ILE A 1 82 ? -20.073 -5.207 25.334 1.00 98.50 82 ILE A O 1
ATOM 568 N N . GLU A 1 83 ? -18.320 -6.212 24.351 1.00 98.38 83 GLU A N 1
ATOM 569 C CA . GLU A 1 83 ? -18.185 -7.269 25.363 1.00 98.38 83 GLU A CA 1
ATOM 570 C C . GLU A 1 83 ? -17.933 -6.678 26.760 1.00 98.38 83 GLU A C 1
ATOM 572 O O . GLU A 1 83 ? -18.544 -7.087 27.751 1.00 98.38 83 GLU A O 1
ATOM 577 N N . ALA A 1 84 ? -17.082 -5.653 26.856 1.00 98.19 84 ALA A N 1
ATOM 578 C CA . ALA A 1 84 ? -16.823 -4.965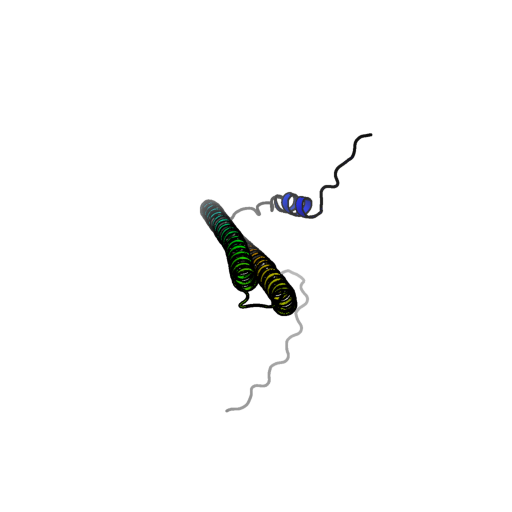 28.113 1.00 98.19 84 ALA A CA 1
ATOM 579 C C . ALA A 1 84 ? -18.066 -4.233 28.653 1.00 98.19 84 ALA A C 1
ATOM 581 O O . ALA A 1 84 ? -18.294 -4.241 29.868 1.00 98.19 84 ALA A O 1
ATOM 582 N N . ALA A 1 85 ? -18.872 -3.625 27.780 1.00 98.50 85 ALA A N 1
ATOM 583 C CA . ALA A 1 85 ? -20.113 -2.954 28.152 1.00 98.50 85 ALA A CA 1
ATOM 584 C C . ALA A 1 85 ? -21.191 -3.951 28.608 1.00 98.50 85 ALA A C 1
ATOM 586 O O . ALA A 1 85 ? -21.890 -3.700 29.593 1.00 98.50 85 ALA A O 1
ATOM 587 N N . GLU A 1 86 ? -21.308 -5.100 27.941 1.00 98.69 86 GLU A N 1
ATOM 588 C CA . GLU A 1 86 ? -22.203 -6.185 28.350 1.00 98.69 86 GLU A CA 1
ATOM 589 C C . GLU A 1 86 ? -21.822 -6.727 29.734 1.00 98.69 86 GLU A C 1
ATOM 591 O O . GLU A 1 86 ? -22.688 -6.841 30.606 1.00 98.69 86 GLU A O 1
ATOM 596 N N . ALA A 1 87 ? -20.528 -6.952 29.983 1.00 98.50 87 ALA A N 1
ATOM 597 C CA . ALA A 1 87 ? -20.025 -7.377 31.289 1.00 98.50 87 ALA A CA 1
ATOM 598 C C . ALA A 1 87 ? -20.317 -6.344 32.396 1.00 98.50 87 ALA A C 1
ATOM 600 O O . ALA A 1 87 ? -20.691 -6.705 33.514 1.00 98.50 87 ALA A O 1
ATOM 601 N N . LEU A 1 88 ? -20.206 -5.044 32.097 1.00 98.62 88 LEU A N 1
ATOM 602 C CA . LEU A 1 88 ? -20.578 -3.976 33.031 1.00 98.62 88 LEU A CA 1
ATOM 603 C C . LEU A 1 88 ? -22.078 -4.016 33.367 1.00 98.62 88 LEU A C 1
ATOM 605 O O . LEU A 1 88 ? -22.457 -3.924 34.535 1.00 98.62 88 LEU A O 1
ATOM 609 N N . LEU A 1 89 ? 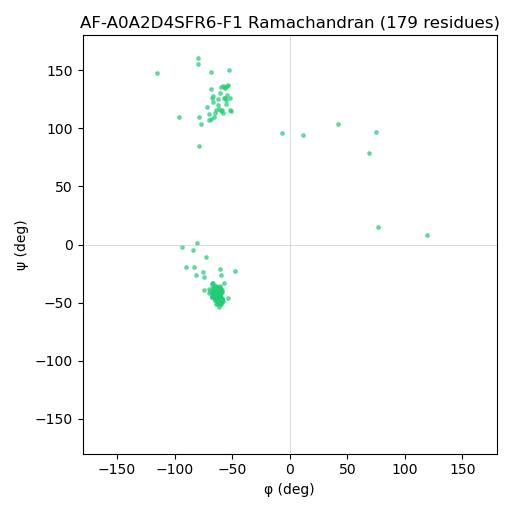-22.940 -4.174 32.359 1.00 98.50 89 LEU A N 1
ATOM 610 C CA . LEU A 1 89 ? -24.394 -4.244 32.541 1.00 98.50 89 LEU A CA 1
ATOM 611 C C . LEU A 1 89 ? -24.835 -5.499 33.305 1.00 98.50 89 LEU A C 1
ATOM 613 O O . LEU A 1 89 ? -25.795 -5.440 34.075 1.00 98.50 89 LEU A O 1
ATOM 617 N N . ALA A 1 90 ? -24.127 -6.613 33.122 1.00 98.50 90 ALA A N 1
ATOM 618 C CA . ALA A 1 90 ? -24.329 -7.843 33.881 1.00 98.50 90 ALA A CA 1
ATOM 619 C C . ALA A 1 90 ? -23.827 -7.745 35.337 1.00 98.50 90 ALA A C 1
ATOM 621 O O . ALA A 1 90 ? -24.143 -8.609 36.156 1.00 98.50 90 ALA A O 1
ATOM 622 N N . GLY A 1 91 ? -23.083 -6.686 35.682 1.00 98.12 91 GLY A N 1
ATOM 623 C CA . GLY A 1 91 ? -22.450 -6.509 36.991 1.00 98.12 91 GLY A CA 1
ATOM 624 C C . GLY A 1 91 ? -21.186 -7.353 37.184 1.00 98.12 91 GLY A C 1
ATOM 625 O O . GLY A 1 91 ? -20.732 -7.511 38.315 1.00 98.12 91 GLY A O 1
ATOM 626 N N . GLU A 1 92 ? -20.631 -7.900 36.102 1.00 98.44 92 GLU A N 1
ATOM 627 C CA . GLU A 1 92 ? -19.391 -8.687 36.087 1.00 98.44 92 GLU A CA 1
ATOM 628 C C . GLU A 1 92 ? -18.143 -7.796 36.074 1.00 98.44 92 GLU A C 1
ATOM 630 O O . GLU A 1 92 ? -17.094 -8.204 36.567 1.00 98.44 92 GLU A O 1
ATOM 635 N N . LYS A 1 93 ? -18.269 -6.569 35.553 1.00 97.94 93 LYS A N 1
ATOM 636 C CA . LYS A 1 93 ? -17.270 -5.500 35.667 1.00 97.94 93 LYS A CA 1
ATOM 637 C C . LYS A 1 93 ? -17.820 -4.326 36.465 1.00 97.94 93 LYS A C 1
ATOM 639 O O . LYS A 1 93 ? -18.999 -3.986 36.384 1.00 97.94 93 LYS A O 1
ATOM 644 N N . THR A 1 94 ? -16.944 -3.655 37.197 1.00 98.50 94 THR A N 1
ATOM 645 C CA . THR A 1 94 ? -17.198 -2.333 37.773 1.00 98.50 94 THR A CA 1
ATOM 646 C C . THR A 1 94 ? -17.020 -1.231 36.720 1.00 98.50 94 THR A C 1
ATOM 648 O O . THR A 1 94 ? -16.327 -1.428 35.718 1.00 98.50 94 THR A O 1
ATOM 651 N N . PRO A 1 95 ? -17.581 -0.025 36.941 1.00 98.44 95 PRO A N 1
ATOM 652 C CA . PRO A 1 95 ? -17.312 1.119 36.070 1.00 98.44 95 PRO A CA 1
ATOM 653 C C . PRO A 1 95 ? -15.820 1.469 35.966 1.00 98.44 95 PRO A C 1
ATOM 655 O O . PRO A 1 95 ? -15.374 1.917 34.916 1.00 98.44 95 PRO A O 1
ATOM 658 N N . GLU A 1 96 ? -15.047 1.265 37.037 1.00 98.50 96 GLU A N 1
ATOM 659 C CA . GLU A 1 96 ? -13.602 1.518 37.040 1.00 98.50 96 GLU A CA 1
ATOM 660 C C . GLU A 1 96 ? -12.859 0.529 36.133 1.00 98.50 96 GLU A C 1
ATOM 662 O O . GLU A 1 96 ? -12.068 0.951 35.294 1.00 98.50 96 GLU A O 1
ATOM 667 N N . GLU A 1 97 ? -13.178 -0.766 36.215 1.00 98.12 97 GLU A N 1
ATOM 668 C CA . GLU A 1 97 ? -12.602 -1.794 35.335 1.00 98.12 97 GLU A CA 1
ATOM 669 C C . GLU A 1 97 ? -12.991 -1.591 33.865 1.00 98.12 97 GLU A C 1
ATOM 671 O O . GLU A 1 97 ? -12.164 -1.801 32.979 1.00 98.12 97 GLU A O 1
ATOM 676 N N . TYR A 1 98 ? -14.227 -1.154 33.592 1.00 98.12 98 TYR A N 1
ATOM 677 C CA . TYR A 1 98 ? -14.653 -0.795 32.237 1.00 98.12 98 TYR A CA 1
ATOM 678 C C . TYR A 1 98 ? -13.831 0.379 31.682 1.00 98.12 98 TYR A C 1
ATOM 680 O O . TYR A 1 98 ? -13.334 0.305 30.561 1.00 98.12 98 TYR A O 1
ATOM 688 N N . LEU A 1 99 ? -13.630 1.438 32.475 1.00 98.31 99 LEU A N 1
ATOM 689 C CA . LEU A 1 99 ? -12.850 2.604 32.051 1.00 98.31 99 LEU A CA 1
ATOM 690 C C . LEU A 1 99 ? -11.371 2.274 31.826 1.00 98.31 99 LEU A C 1
ATOM 692 O O . LEU A 1 99 ? -10.799 2.736 30.841 1.00 98.31 99 LEU A O 1
ATOM 696 N N . ILE A 1 100 ? -10.758 1.479 32.709 1.00 98.12 100 ILE A N 1
ATOM 697 C CA . ILE A 1 100 ? -9.368 1.030 32.542 1.00 98.12 100 ILE A CA 1
ATOM 698 C C . ILE A 1 100 ? -9.237 0.221 31.248 1.00 98.12 100 ILE A C 1
ATOM 700 O O . ILE A 1 100 ? -8.409 0.565 30.407 1.00 98.12 100 ILE A O 1
ATOM 704 N N . GLY A 1 101 ? -10.109 -0.770 31.041 1.00 97.75 101 GLY A N 1
ATOM 705 C CA . GLY A 1 101 ? -10.094 -1.587 29.827 1.00 97.75 101 GLY A CA 1
ATOM 706 C C . GLY A 1 101 ? -10.349 -0.780 28.549 1.00 97.75 101 GLY A C 1
ATOM 707 O O . GLY A 1 101 ? -9.719 -1.037 27.531 1.00 97.75 101 GLY A O 1
ATOM 708 N N . GLY A 1 102 ? -11.215 0.237 28.592 1.00 97.88 102 GLY A N 1
ATOM 709 C CA . GLY A 1 102 ? -11.443 1.129 27.451 1.00 97.88 102 GLY A CA 1
ATOM 710 C C . GLY A 1 102 ? -10.216 1.978 27.093 1.00 97.88 102 GLY A C 1
ATOM 711 O O . GLY A 1 102 ? -9.928 2.188 25.913 1.00 97.88 102 GLY A O 1
ATOM 712 N N . ILE A 1 103 ? -9.460 2.440 28.096 1.00 98.25 103 ILE A N 1
ATOM 713 C CA . ILE A 1 103 ? -8.187 3.146 27.881 1.00 98.25 103 ILE A CA 1
ATOM 714 C C . ILE A 1 103 ? -7.150 2.199 27.269 1.00 98.25 103 ILE A C 1
ATOM 716 O O . ILE A 1 103 ? -6.489 2.580 26.304 1.00 98.25 103 ILE A O 1
ATOM 720 N N . GLU A 1 104 ? -7.029 0.978 27.796 1.00 98.00 104 GLU A N 1
ATOM 721 C CA . GLU A 1 104 ? -6.123 -0.054 27.272 1.00 98.00 104 GLU A CA 1
ATOM 722 C C . GLU A 1 104 ? -6.472 -0.413 25.825 1.00 98.00 104 GLU A C 1
ATOM 724 O O . GLU A 1 104 ? -5.627 -0.274 24.947 1.00 98.00 104 GLU A O 1
ATOM 729 N N . GLY A 1 105 ? -7.738 -0.728 25.535 1.00 97.56 105 GLY A N 1
ATOM 730 C CA . GLY A 1 105 ? -8.187 -1.035 24.176 1.00 97.56 105 GLY A CA 1
ATOM 731 C C . GLY A 1 105 ? -7.979 0.126 23.200 1.00 97.56 105 GLY A C 1
ATOM 732 O O . GLY A 1 105 ? -7.609 -0.090 22.049 1.00 97.56 105 GLY A O 1
ATOM 733 N N . THR A 1 106 ? -8.152 1.374 23.652 1.00 98.12 106 THR A N 1
ATOM 734 C CA . THR A 1 106 ? -7.854 2.554 22.821 1.00 98.12 106 THR A CA 1
ATOM 735 C C . THR A 1 106 ? -6.355 2.665 22.543 1.00 98.12 106 THR A C 1
ATOM 737 O O . THR A 1 106 ? -5.960 2.995 21.426 1.00 98.12 106 THR A O 1
ATOM 740 N N . SER A 1 107 ? -5.515 2.392 23.545 1.00 98.25 107 SER A N 1
ATOM 741 C CA . SER A 1 107 ? -4.059 2.372 23.390 1.00 98.25 107 SER A CA 1
ATOM 742 C C . SER A 1 107 ? -3.623 1.300 22.390 1.00 98.25 107 SER A C 1
ATOM 744 O O . SER A 1 107 ? -2.849 1.603 21.484 1.00 98.25 107 SER A O 1
ATOM 746 N N . ASP A 1 108 ? -4.161 0.087 22.510 1.00 97.69 108 ASP A N 1
ATOM 747 C CA . ASP A 1 108 ? -3.860 -1.036 21.619 1.00 97.69 108 ASP A CA 1
ATOM 748 C C . ASP A 1 108 ? -4.304 -0.744 20.180 1.00 97.69 108 ASP A C 1
ATOM 750 O O . ASP A 1 108 ? -3.546 -0.968 19.235 1.00 97.69 108 ASP A O 1
ATOM 754 N N . PHE A 1 109 ? -5.497 -0.165 20.000 1.00 97.88 109 PHE A N 1
ATOM 755 C CA . PHE A 1 109 ? -5.994 0.250 18.686 1.00 97.88 109 PHE A CA 1
ATOM 756 C C . PHE A 1 109 ? -5.079 1.293 18.029 1.00 97.88 109 PHE A C 1
ATOM 758 O O . PHE A 1 109 ? -4.694 1.139 16.870 1.00 97.88 109 PHE A O 1
ATOM 765 N N . ILE A 1 110 ? -4.686 2.336 18.770 1.00 97.62 110 ILE A N 1
ATOM 766 C CA . ILE A 1 110 ? -3.774 3.374 18.264 1.00 97.62 110 ILE A CA 1
ATOM 767 C C . ILE A 1 110 ? -2.408 2.777 17.916 1.00 97.62 110 ILE A C 1
ATOM 769 O O . ILE A 1 110 ? -1.815 3.149 16.904 1.00 97.62 110 ILE A O 1
ATOM 773 N N . GLN A 1 111 ? -1.897 1.867 18.747 1.00 97.38 111 GLN A N 1
ATOM 774 C CA . GLN A 1 111 ? -0.628 1.201 18.481 1.00 97.38 111 GLN A CA 1
ATOM 775 C C . GLN A 1 111 ? -0.703 0.364 17.200 1.00 97.38 111 GLN A C 1
ATOM 777 O O . GLN A 1 111 ? 0.179 0.483 16.352 1.00 97.38 111 GLN A O 1
ATOM 782 N N . SER A 1 112 ? -1.770 -0.418 17.027 1.00 96.06 112 SER A N 1
ATOM 783 C CA . SER A 1 112 ? -1.990 -1.222 15.823 1.00 96.06 112 SER A CA 1
ATOM 784 C C . SER A 1 112 ? -2.079 -0.362 14.557 1.00 96.06 112 SER A C 1
ATOM 786 O O . SER A 1 112 ? -1.429 -0.676 13.560 1.00 96.06 112 SER A O 1
ATOM 788 N N . ASP A 1 113 ? -2.812 0.756 14.600 1.00 96.31 113 ASP A N 1
ATOM 789 C CA . ASP A 1 113 ? -2.912 1.687 13.467 1.00 96.31 113 ASP A CA 1
ATOM 790 C C . ASP A 1 113 ? -1.551 2.312 13.118 1.00 96.31 113 ASP A C 1
ATOM 792 O O . ASP A 1 113 ? -1.162 2.368 11.948 1.00 96.31 113 ASP A O 1
ATOM 796 N N . LEU A 1 114 ? -0.776 2.716 14.130 1.00 97.56 114 LEU A N 1
ATOM 797 C CA . LEU A 1 114 ? 0.561 3.272 13.929 1.00 97.56 114 LEU A CA 1
ATOM 798 C C . LEU A 1 114 ? 1.528 2.242 13.328 1.00 97.56 114 LEU A C 1
ATOM 800 O O . LEU A 1 114 ? 2.293 2.575 12.420 1.00 97.56 114 LEU A O 1
ATOM 804 N N . GLU A 1 115 ? 1.498 1.002 13.819 1.00 96.81 115 GLU A N 1
ATOM 805 C CA . GLU A 1 115 ? 2.300 -0.104 13.292 1.00 96.81 115 GLU A CA 1
ATOM 806 C C . GLU A 1 115 ? 1.931 -0.399 11.834 1.00 96.81 115 GLU A C 1
ATOM 808 O O . GLU A 1 115 ? 2.813 -0.418 10.972 1.00 96.81 115 GLU A O 1
ATOM 813 N N . GLY A 1 116 ? 0.635 -0.523 11.531 1.00 96.75 116 GLY A N 1
ATOM 814 C CA . GLY A 1 116 ? 0.143 -0.728 10.169 1.00 96.75 116 GLY A CA 1
ATOM 815 C C . GLY A 1 116 ? 0.542 0.407 9.224 1.00 96.75 116 GLY A C 1
ATOM 816 O O . GLY A 1 116 ? 1.042 0.155 8.127 1.00 96.75 116 GLY A O 1
ATOM 817 N N . GLY A 1 117 ? 0.399 1.663 9.659 1.00 97.25 117 GLY A N 1
ATOM 818 C CA . GLY A 1 117 ? 0.791 2.832 8.871 1.00 97.25 117 GLY A CA 1
ATOM 819 C C . GLY A 1 117 ? 2.300 2.898 8.631 1.00 97.25 117 GLY A C 1
ATOM 820 O O . GLY A 1 117 ? 2.745 3.231 7.532 1.00 97.25 117 GLY A O 1
ATOM 821 N N . SER A 1 118 ? 3.104 2.534 9.633 1.00 98.06 118 SER A N 1
ATOM 822 C CA . SER A 1 118 ? 4.562 2.474 9.508 1.00 98.06 118 SER A CA 1
ATOM 823 C C . SER A 1 118 ? 5.004 1.417 8.498 1.00 98.06 118 SER A C 1
ATOM 825 O O . SER A 1 118 ? 5.916 1.681 7.709 1.00 98.06 118 SER A O 1
ATOM 827 N N . VAL A 1 119 ? 4.371 0.241 8.511 1.00 96.69 119 VAL A N 1
ATOM 828 C CA . VAL A 1 119 ? 4.634 -0.826 7.536 1.00 96.69 119 VAL A CA 1
ATOM 829 C C . VAL A 1 119 ? 4.250 -0.351 6.137 1.00 96.69 119 VAL A C 1
ATOM 831 O O . VAL A 1 119 ? 5.104 -0.340 5.257 1.00 96.69 119 VAL A O 1
ATOM 834 N N . PHE A 1 120 ? 3.032 0.173 5.961 1.00 97.62 120 PHE A N 1
ATOM 835 C CA . PHE A 1 120 ? 2.546 0.680 4.673 1.00 97.62 120 PHE A CA 1
ATOM 836 C C . PHE A 1 120 ? 3.493 1.716 4.046 1.00 97.62 120 PHE A C 1
ATOM 838 O O . PHE A 1 120 ? 3.843 1.627 2.870 1.00 97.62 120 PHE A O 1
ATOM 845 N N . ILE A 1 121 ? 3.959 2.686 4.838 1.00 97.88 121 ILE A N 1
ATOM 846 C CA . ILE A 1 121 ? 4.888 3.716 4.358 1.00 97.88 121 ILE A CA 1
ATOM 847 C C . ILE A 1 121 ? 6.253 3.112 4.006 1.00 97.88 121 ILE A C 1
ATOM 849 O O . ILE A 1 121 ? 6.831 3.461 2.975 1.00 97.88 121 ILE A O 1
ATOM 853 N N . THR A 1 122 ? 6.788 2.232 4.854 1.00 97.56 122 THR A N 1
ATOM 854 C CA . THR A 1 122 ? 8.121 1.644 4.645 1.00 97.56 122 THR A CA 1
ATOM 855 C C . THR A 1 122 ? 8.149 0.748 3.410 1.00 97.56 122 THR A C 1
ATOM 857 O O . THR A 1 122 ? 9.085 0.831 2.609 1.00 97.56 122 THR A O 1
ATOM 860 N N . ASP A 1 123 ? 7.103 -0.050 3.215 1.00 96.00 123 ASP A N 1
ATOM 861 C CA . ASP A 1 123 ? 6.964 -0.920 2.052 1.00 96.00 123 ASP A CA 1
ATOM 862 C C . ASP A 1 123 ? 6.779 -0.095 0.774 1.00 96.00 123 ASP A C 1
ATOM 864 O O . ASP A 1 123 ? 7.448 -0.355 -0.224 1.00 96.00 123 ASP A O 1
ATOM 868 N N . GLY A 1 124 ? 5.973 0.974 0.817 1.00 96.44 124 GLY A N 1
ATOM 869 C CA . GLY A 1 124 ? 5.804 1.887 -0.318 1.00 96.44 124 GLY A CA 1
ATOM 870 C C . GLY A 1 124 ? 7.103 2.593 -0.734 1.00 96.44 124 GLY A C 1
ATOM 871 O O . GLY A 1 124 ? 7.402 2.719 -1.927 1.00 96.44 124 GLY A O 1
ATOM 872 N N . ILE A 1 125 ? 7.924 3.020 0.235 1.00 97.31 125 ILE A N 1
ATOM 873 C CA . ILE A 1 125 ? 9.250 3.601 -0.038 1.00 97.31 125 ILE A CA 1
ATOM 874 C C . ILE A 1 125 ? 10.186 2.555 -0.652 1.00 97.31 125 ILE A C 1
ATOM 876 O O . ILE A 1 125 ? 10.881 2.863 -1.625 1.00 97.31 125 ILE A O 1
ATOM 880 N N . SER A 1 126 ? 10.202 1.336 -0.106 1.00 95.56 126 SER A N 1
ATOM 881 C CA . SER A 1 126 ? 11.015 0.231 -0.629 1.00 95.56 126 SER A CA 1
ATOM 882 C C . SER A 1 126 ? 10.632 -0.090 -2.072 1.00 95.56 126 SER A C 1
ATOM 884 O O . SER A 1 126 ? 11.483 -0.019 -2.953 1.00 95.56 126 SER A O 1
ATOM 886 N N . ALA A 1 127 ? 9.340 -0.287 -2.348 1.00 94.50 127 ALA A N 1
ATOM 887 C CA . ALA A 1 127 ? 8.834 -0.567 -3.689 1.00 94.50 127 ALA A CA 1
ATOM 888 C C . ALA A 1 127 ? 9.170 0.549 -4.692 1.00 94.50 127 ALA A C 1
ATOM 890 O O . ALA A 1 127 ? 9.568 0.276 -5.824 1.00 94.50 127 ALA A O 1
ATOM 891 N N . THR A 1 128 ? 9.062 1.817 -4.279 1.00 96.94 128 THR A N 1
ATOM 892 C CA . THR A 1 128 ? 9.448 2.958 -5.128 1.00 96.94 128 THR A CA 1
ATOM 893 C C . THR A 1 128 ? 10.947 2.954 -5.417 1.00 96.94 128 THR A C 1
ATOM 895 O O . THR A 1 128 ? 11.368 3.241 -6.536 1.00 96.94 128 THR A O 1
ATOM 898 N N . THR A 1 129 ? 11.762 2.639 -4.412 1.00 97.38 129 THR A N 1
ATOM 899 C CA . THR A 1 129 ? 13.218 2.573 -4.558 1.00 97.38 129 THR A CA 1
ATOM 900 C C . THR A 1 129 ? 13.609 1.454 -5.516 1.00 97.38 129 THR A C 1
ATOM 902 O O . THR A 1 129 ? 14.366 1.706 -6.451 1.00 97.38 129 THR A O 1
ATOM 905 N N . ASP A 1 130 ? 13.042 0.263 -5.338 1.00 94.38 130 ASP A N 1
ATOM 906 C CA . ASP A 1 130 ? 13.292 -0.895 -6.195 1.00 94.38 130 ASP A CA 1
ATOM 907 C C . ASP A 1 130 ? 12.881 -0.613 -7.646 1.00 94.38 130 ASP A C 1
ATOM 909 O O . ASP A 1 130 ? 13.653 -0.872 -8.569 1.00 94.38 130 ASP A O 1
ATOM 913 N N . PHE A 1 131 ? 11.714 0.011 -7.854 1.00 95.38 131 PHE A N 1
ATOM 914 C CA . PHE A 1 131 ? 11.258 0.430 -9.180 1.00 95.38 131 PHE A CA 1
ATOM 915 C C . PHE A 1 131 ? 12.238 1.404 -9.852 1.00 95.38 131 PHE A C 1
ATOM 917 O O . PHE A 1 131 ? 12.601 1.220 -11.013 1.00 95.38 131 PHE A O 1
ATOM 924 N N . LEU A 1 132 ? 12.704 2.426 -9.127 1.00 96.56 132 LEU A N 1
ATOM 925 C CA . LEU A 1 132 ? 13.653 3.403 -9.667 1.00 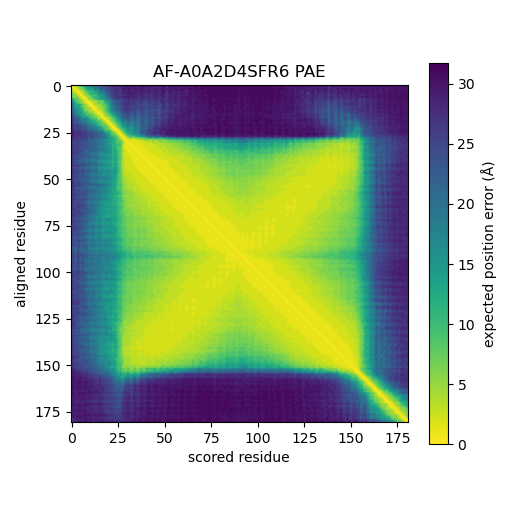96.56 132 LEU A CA 1
ATOM 926 C C . LEU A 1 132 ? 15.024 2.786 -9.961 1.00 96.56 132 LEU A C 1
ATOM 928 O O . LEU A 1 132 ? 15.652 3.149 -10.954 1.00 96.56 132 LEU A O 1
ATOM 932 N N . VAL A 1 133 ? 15.497 1.864 -9.119 1.00 96.25 133 VAL A N 1
ATOM 933 C CA . VAL A 1 133 ? 16.748 1.133 -9.364 1.00 96.25 133 VAL A CA 1
ATOM 934 C C . VAL A 1 133 ? 16.625 0.300 -10.637 1.00 96.25 133 VAL A C 1
ATOM 936 O O . VAL A 1 133 ? 17.479 0.423 -11.514 1.00 96.25 133 VAL A O 1
ATOM 939 N N . ALA A 1 134 ? 15.539 -0.460 -10.786 1.00 91.38 134 ALA A N 1
ATOM 940 C CA . ALA A 1 134 ? 15.290 -1.258 -11.982 1.00 91.38 134 ALA A CA 1
ATOM 941 C C . ALA A 1 134 ? 15.213 -0.393 -13.257 1.00 91.38 134 ALA A C 1
ATOM 943 O O . ALA A 1 134 ? 15.785 -0.755 -14.285 1.00 91.38 134 ALA A O 1
ATOM 944 N N . ASP A 1 135 ? 14.566 0.775 -13.195 1.00 92.75 135 ASP A N 1
ATOM 945 C CA . ASP A 1 135 ? 14.461 1.700 -14.333 1.00 92.75 135 ASP A CA 1
ATOM 946 C C . ASP A 1 135 ? 15.827 2.288 -14.740 1.00 92.75 135 ASP A C 1
ATOM 948 O O . ASP A 1 135 ? 16.163 2.373 -15.928 1.00 92.75 135 ASP A O 1
ATOM 952 N N . ILE A 1 136 ? 16.670 2.629 -13.757 1.00 94.44 136 ILE A N 1
ATOM 953 C CA . ILE A 1 136 ? 18.049 3.080 -13.994 1.00 94.44 136 ILE A CA 1
ATOM 954 C C . ILE A 1 136 ? 18.888 1.962 -14.620 1.00 94.44 136 ILE A C 1
ATOM 956 O O . ILE A 1 136 ? 19.632 2.218 -15.573 1.00 94.44 136 ILE A O 1
ATOM 960 N N . GLU A 1 137 ? 18.786 0.734 -14.110 1.00 92.19 137 GLU A N 1
ATOM 961 C CA . GLU A 1 137 ? 19.506 -0.427 -14.642 1.00 92.19 137 GLU A CA 1
ATOM 962 C C . GLU A 1 137 ? 19.092 -0.727 -16.086 1.00 92.19 137 GLU A C 1
ATOM 964 O O . GLU A 1 137 ? 19.956 -0.856 -16.957 1.00 92.19 137 GLU A O 1
ATOM 969 N N . ALA A 1 138 ? 17.787 -0.742 -16.369 1.00 88.69 138 ALA A N 1
ATOM 970 C CA . ALA A 1 138 ? 17.252 -0.951 -17.711 1.00 88.69 138 ALA A CA 1
ATOM 971 C C . ALA A 1 138 ? 17.711 0.143 -18.688 1.00 88.69 138 ALA A C 1
ATOM 973 O O . ALA A 1 138 ? 18.158 -0.156 -19.797 1.00 88.69 138 ALA A O 1
ATOM 974 N N . THR A 1 139 ? 17.669 1.411 -18.267 1.00 93.25 139 THR A N 1
ATOM 975 C CA . THR A 1 139 ? 18.139 2.543 -19.081 1.00 93.25 139 THR A CA 1
ATOM 976 C C . THR A 1 139 ? 19.637 2.447 -19.352 1.00 93.25 139 THR A C 1
ATOM 978 O O . THR A 1 139 ? 20.091 2.671 -20.473 1.00 93.25 139 THR A O 1
ATOM 981 N N . THR A 1 140 ? 20.422 2.084 -18.338 1.00 94.19 140 THR A N 1
ATOM 982 C CA . THR A 1 140 ? 21.873 1.925 -18.473 1.00 94.19 140 THR A CA 1
ATOM 983 C C . THR A 1 140 ? 22.209 0.800 -19.447 1.00 94.19 140 THR A C 1
ATOM 985 O O . THR A 1 140 ? 23.035 0.993 -20.339 1.00 94.19 140 THR A O 1
ATOM 988 N N . ALA A 1 141 ? 21.539 -0.348 -19.325 1.00 89.06 141 ALA A N 1
ATOM 989 C CA . ALA A 1 141 ? 21.712 -1.475 -20.234 1.00 89.06 141 ALA A CA 1
ATOM 990 C C . ALA A 1 141 ? 21.348 -1.103 -21.680 1.00 89.06 141 ALA A C 1
ATOM 992 O O . ALA A 1 141 ? 22.115 -1.393 -22.598 1.00 89.06 141 ALA A O 1
ATOM 993 N N . PHE A 1 142 ? 20.229 -0.396 -21.876 1.00 90.56 142 PHE A N 1
ATOM 994 C CA . PHE A 1 142 ? 19.809 0.091 -23.189 1.00 90.56 142 PHE A CA 1
ATOM 995 C C . PHE A 1 142 ? 20.859 1.013 -23.827 1.00 90.56 142 PHE A C 1
ATOM 997 O O . PHE A 1 142 ? 21.229 0.823 -24.985 1.00 90.56 142 PHE A O 1
ATOM 1004 N N . LEU A 1 143 ? 21.391 1.979 -23.070 1.00 91.00 143 LEU A N 1
ATOM 1005 C CA . LEU A 1 143 ? 22.403 2.911 -23.573 1.00 91.00 143 LEU A CA 1
ATOM 1006 C C . LEU A 1 143 ? 23.736 2.225 -23.893 1.00 91.00 143 LEU A C 1
ATOM 1008 O O . LEU A 1 143 ? 24.373 2.572 -24.885 1.00 91.00 143 LEU A O 1
ATOM 1012 N N . ILE A 1 144 ? 24.164 1.255 -23.079 1.00 89.31 144 ILE A N 1
ATOM 1013 C CA . ILE A 1 144 ? 25.366 0.460 -23.365 1.00 89.31 144 ILE A CA 1
ATOM 1014 C C . ILE A 1 144 ? 25.185 -0.301 -24.680 1.00 89.31 144 ILE A C 1
ATOM 1016 O O . ILE A 1 144 ? 26.049 -0.208 -25.550 1.00 89.31 144 ILE A O 1
ATOM 1020 N N . ALA A 1 145 ? 24.049 -0.981 -24.855 1.00 85.50 145 ALA A N 1
ATOM 1021 C CA . ALA A 1 145 ? 23.756 -1.728 -26.073 1.00 85.50 145 ALA A CA 1
ATOM 1022 C C . ALA A 1 145 ? 23.732 -0.824 -27.320 1.00 85.50 145 ALA A C 1
ATOM 1024 O O . ALA A 1 145 ? 24.279 -1.193 -28.360 1.00 85.50 145 ALA A O 1
ATOM 1025 N N . ASP A 1 146 ? 23.153 0.376 -27.221 1.00 84.62 146 ASP A N 1
ATOM 1026 C CA . ASP A 1 146 ? 23.125 1.337 -28.331 1.00 84.62 146 ASP A CA 1
ATOM 1027 C C . ASP A 1 146 ? 24.531 1.859 -28.686 1.00 84.62 146 ASP A C 1
ATOM 1029 O O . ASP A 1 146 ? 24.905 1.918 -29.860 1.00 84.62 146 ASP A O 1
ATOM 1033 N N . ILE A 1 147 ? 25.362 2.157 -27.678 1.00 85.75 147 ILE A N 1
ATOM 1034 C CA . ILE A 1 147 ? 26.765 2.556 -27.877 1.00 85.75 147 ILE A CA 1
ATOM 1035 C C . ILE A 1 147 ? 27.567 1.425 -28.535 1.00 85.75 147 ILE A C 1
ATOM 1037 O O . ILE A 1 147 ? 28.314 1.679 -29.481 1.00 85.75 147 ILE A O 1
ATOM 1041 N N . GLU A 1 148 ? 27.419 0.183 -28.073 1.00 85.75 148 GLU A N 1
ATOM 1042 C CA . GLU A 1 148 ? 28.090 -0.983 -28.660 1.00 85.75 148 GLU A CA 1
ATOM 1043 C C . GLU A 1 148 ? 27.668 -1.206 -30.117 1.00 85.75 148 GLU A C 1
ATOM 1045 O O . GLU A 1 148 ? 28.523 -1.403 -30.988 1.00 85.75 148 GLU A O 1
ATOM 1050 N N . ALA A 1 149 ? 26.368 -1.090 -30.407 1.00 82.19 149 ALA A N 1
ATOM 1051 C CA . ALA A 1 149 ? 25.840 -1.165 -31.764 1.00 82.19 149 ALA A CA 1
ATOM 1052 C C . ALA A 1 149 ? 26.400 -0.049 -32.661 1.00 82.19 149 ALA A C 1
ATOM 1054 O O . ALA A 1 149 ? 26.710 -0.297 -33.827 1.00 82.19 149 ALA A O 1
ATOM 1055 N N . ALA A 1 150 ? 26.585 1.164 -32.134 1.00 79.75 150 ALA A N 1
ATOM 1056 C CA . ALA A 1 150 ? 27.197 2.270 -32.867 1.00 79.75 150 ALA A CA 1
ATOM 1057 C C . ALA A 1 150 ? 28.703 2.056 -33.115 1.00 79.75 150 ALA A C 1
ATOM 1059 O O . ALA A 1 150 ? 29.188 2.309 -34.220 1.00 79.75 150 ALA A O 1
ATOM 1060 N N . LEU A 1 151 ? 29.452 1.559 -32.122 1.00 82.88 151 LEU A N 1
ATOM 1061 C CA . LEU A 1 151 ? 30.883 1.260 -32.263 1.00 82.88 151 LEU A CA 1
ATOM 1062 C C . LEU A 1 151 ? 31.144 0.150 -33.285 1.00 82.88 151 LEU A C 1
ATOM 1064 O O . LEU A 1 151 ? 32.123 0.230 -34.027 1.00 82.88 151 LEU A O 1
ATOM 1068 N N . ALA A 1 152 ? 30.270 -0.855 -33.366 1.00 79.62 152 ALA A N 1
ATOM 1069 C CA . ALA A 1 152 ? 30.370 -1.926 -34.358 1.00 79.62 152 ALA A CA 1
ATOM 1070 C C . ALA A 1 152 ? 30.292 -1.415 -35.810 1.00 79.62 152 ALA A C 1
ATOM 1072 O O . ALA A 1 152 ? 30.763 -2.087 -36.727 1.00 79.62 152 ALA A O 1
ATOM 1073 N N . GLN A 1 153 ? 29.732 -0.219 -36.013 1.00 71.06 153 GLN A N 1
ATOM 1074 C CA . GLN A 1 153 ? 29.573 0.405 -37.323 1.00 71.06 153 GLN A CA 1
ATOM 1075 C C . GLN A 1 153 ? 30.717 1.343 -37.713 1.00 71.06 153 GLN A C 1
ATOM 1077 O O . GLN A 1 153 ? 30.724 1.864 -38.833 1.00 71.06 153 GLN A O 1
ATOM 1082 N N . LEU A 1 154 ? 31.708 1.544 -36.834 1.00 68.75 154 LEU A N 1
ATOM 1083 C CA . LEU A 1 154 ? 32.910 2.284 -37.201 1.00 68.75 154 LEU A CA 1
ATOM 1084 C C . LEU A 1 154 ? 33.704 1.484 -38.251 1.00 68.75 154 LEU A C 1
ATOM 1086 O O . LEU A 1 154 ? 34.028 0.317 -38.016 1.00 68.75 154 LEU A O 1
ATOM 1090 N N . PRO A 1 155 ? 34.078 2.082 -39.397 1.00 61.72 155 PRO A N 1
ATOM 1091 C CA . PRO A 1 155 ? 34.950 1.406 -40.345 1.00 61.72 155 PRO A CA 1
ATOM 1092 C C . PRO A 1 155 ? 36.296 1.093 -39.677 1.00 61.72 155 PRO A C 1
ATOM 1094 O O . PRO A 1 155 ? 36.935 1.978 -39.103 1.00 61.72 155 PRO A O 1
ATOM 1097 N N . ALA A 1 156 ? 36.761 -0.157 -39.782 1.00 56.38 156 ALA A N 1
ATOM 1098 C CA . ALA A 1 156 ? 38.143 -0.494 -39.454 1.00 56.38 156 ALA A CA 1
ATOM 1099 C C . ALA A 1 156 ? 39.043 0.342 -40.366 1.00 56.38 156 ALA A C 1
ATOM 1101 O O . ALA A 1 156 ? 38.970 0.185 -41.581 1.00 56.38 156 ALA A O 1
ATOM 1102 N N . THR A 1 157 ? 39.853 1.248 -39.817 1.00 51.19 157 THR A N 1
ATOM 1103 C CA . THR A 1 157 ? 40.774 2.059 -40.618 1.00 51.19 157 THR A CA 1
ATOM 1104 C C . THR A 1 157 ? 41.828 1.141 -41.246 1.00 51.19 157 THR A C 1
ATOM 1106 O O . THR A 1 157 ? 42.693 0.621 -40.536 1.00 51.19 157 THR A O 1
ATOM 1109 N N . PRO A 1 158 ? 41.819 0.903 -42.572 1.00 44.41 158 PRO A N 1
ATOM 1110 C CA . PRO A 1 158 ? 42.883 0.151 -43.208 1.00 44.41 158 PRO A CA 1
ATOM 1111 C C . PRO A 1 158 ? 44.073 1.102 -43.328 1.00 44.41 158 PRO A C 1
ATOM 1113 O O . PRO A 1 158 ? 44.075 2.002 -44.162 1.00 44.41 158 PRO A O 1
ATOM 1116 N N . GLY A 1 159 ? 45.068 0.919 -42.462 1.00 52.25 159 GLY A N 1
ATOM 1117 C CA . GLY A 1 159 ? 46.316 1.675 -42.494 1.00 52.25 159 GLY A CA 1
ATOM 1118 C C . GLY A 1 159 ? 46.177 3.104 -41.976 1.00 52.25 159 GLY A C 1
ATOM 1119 O O . GLY A 1 159 ? 45.874 4.029 -42.722 1.00 52.25 159 GLY A O 1
ATOM 1120 N N . LEU A 1 160 ? 46.519 3.316 -40.705 1.00 44.06 160 LEU A N 1
ATOM 1121 C CA . LEU A 1 160 ? 47.062 4.609 -40.298 1.00 44.06 160 LEU A CA 1
ATOM 1122 C C . LEU A 1 160 ? 48.346 4.840 -41.119 1.00 44.06 160 LEU A C 1
ATOM 1124 O O . LEU A 1 160 ? 49.298 4.071 -40.950 1.00 44.06 160 LEU A O 1
ATOM 1128 N N . PRO A 1 161 ? 48.425 5.848 -42.007 1.00 46.34 161 PRO A N 1
ATOM 1129 C CA . PRO A 1 161 ? 49.722 6.285 -42.494 1.00 46.34 161 PRO A CA 1
ATOM 1130 C C . PRO A 1 161 ? 50.534 6.733 -41.276 1.00 46.34 161 PRO A C 1
ATOM 1132 O O . PRO A 1 161 ? 50.005 7.422 -40.400 1.00 46.34 161 PRO A O 1
ATOM 1135 N N . ALA A 1 162 ? 51.804 6.331 -41.191 1.00 49.12 162 ALA A N 1
ATOM 1136 C CA . ALA A 1 162 ? 52.703 6.863 -40.175 1.00 49.12 162 ALA A CA 1
ATOM 1137 C C . ALA A 1 162 ? 52.637 8.395 -40.246 1.00 49.12 162 ALA A C 1
ATOM 1139 O O . ALA A 1 162 ? 52.967 8.970 -41.282 1.00 49.12 162 ALA A O 1
ATOM 1140 N N . ALA A 1 163 ? 52.149 9.040 -39.182 1.00 45.81 163 ALA A N 1
ATOM 1141 C CA . ALA A 1 163 ? 52.052 10.490 -39.121 1.00 45.81 163 ALA A CA 1
ATOM 1142 C C . ALA A 1 163 ? 53.462 11.070 -39.327 1.00 45.81 163 ALA A C 1
ATOM 1144 O O . ALA A 1 163 ? 54.333 10.841 -38.479 1.00 45.81 163 ALA A O 1
ATOM 1145 N N . PRO A 1 164 ? 53.739 11.789 -40.432 1.00 45.72 164 PRO A N 1
ATOM 1146 C CA . PRO A 1 164 ? 55.038 12.406 -40.620 1.00 45.72 164 PRO A CA 1
ATOM 1147 C C . PRO A 1 164 ? 55.154 13.523 -39.582 1.00 45.72 164 PRO A C 1
ATOM 1149 O O . PRO A 1 164 ? 54.462 14.533 -39.681 1.00 45.72 164 PRO A O 1
ATOM 1152 N N . GLY A 1 165 ? 55.991 13.325 -38.562 1.00 54.00 165 GLY A N 1
ATOM 1153 C CA . GLY A 1 165 ? 56.320 14.372 -37.590 1.00 54.00 165 GLY A CA 1
ATOM 1154 C C . GLY A 1 165 ? 55.964 14.107 -36.128 1.00 54.00 165 GLY A C 1
ATOM 1155 O O . GLY A 1 165 ? 56.142 15.016 -35.322 1.00 54.00 165 GLY A O 1
ATOM 1156 N N . LEU A 1 166 ? 55.525 12.904 -35.737 1.00 51.16 166 LEU A N 1
ATOM 1157 C CA . LEU A 1 166 ? 55.582 12.552 -34.314 1.00 51.16 166 LEU A CA 1
ATOM 1158 C C . LEU A 1 166 ? 57.059 12.415 -33.895 1.00 51.16 166 LEU A C 1
ATOM 1160 O O . LEU A 1 166 ? 57.798 11.669 -34.546 1.00 51.16 166 LEU A O 1
ATOM 1164 N N . PRO A 1 167 ? 57.514 13.119 -32.841 1.00 55.81 167 PRO A N 1
ATOM 1165 C CA . PRO A 1 167 ? 58.831 12.883 -32.267 1.00 55.81 167 PRO A CA 1
ATOM 1166 C C . PRO A 1 167 ? 58.947 11.403 -31.908 1.00 55.81 167 PRO A C 1
ATOM 1168 O O . PRO A 1 167 ? 58.004 10.831 -31.357 1.00 55.81 167 PRO A O 1
ATOM 1171 N N . ALA A 1 168 ? 60.083 10.780 -32.222 1.00 62.34 168 ALA A N 1
ATOM 1172 C CA . ALA A 1 168 ? 60.337 9.412 -31.797 1.00 62.34 168 ALA A CA 1
ATOM 1173 C C . ALA A 1 168 ? 60.108 9.314 -30.282 1.00 62.34 168 ALA A C 1
ATOM 1175 O O . ALA A 1 168 ? 60.673 10.099 -29.514 1.00 62.34 168 ALA A O 1
ATOM 1176 N N . LEU A 1 169 ? 59.260 8.371 -29.862 1.00 55.16 169 LEU A N 1
ATOM 1177 C CA . LEU A 1 169 ? 59.127 8.044 -28.450 1.00 55.16 169 LEU A CA 1
ATOM 1178 C C . LEU A 1 169 ? 60.518 7.658 -27.929 1.00 55.16 169 LEU A C 1
ATOM 1180 O O . LEU A 1 169 ? 61.226 6.908 -28.612 1.00 55.16 169 LEU A O 1
ATOM 1184 N N . PRO A 1 170 ? 60.936 8.163 -26.757 1.00 60.16 170 PRO A N 1
ATOM 1185 C CA . PRO A 1 170 ? 62.188 7.737 -26.156 1.00 60.16 170 PRO A CA 1
ATOM 1186 C C . PRO A 1 170 ? 62.172 6.213 -26.033 1.00 60.16 170 PRO A C 1
ATOM 1188 O O . PRO A 1 170 ? 61.208 5.626 -25.540 1.00 60.16 170 PRO A O 1
ATOM 1191 N N . THR A 1 171 ? 63.226 5.571 -26.531 1.00 69.75 171 THR A N 1
ATOM 1192 C CA . THR A 1 171 ? 63.386 4.122 -26.437 1.00 69.75 171 THR A CA 1
ATOM 1193 C C . THR A 1 171 ? 63.298 3.714 -24.975 1.00 69.75 171 THR A C 1
ATOM 1195 O O . THR A 1 171 ? 64.089 4.190 -24.155 1.00 69.75 171 THR A O 1
ATOM 1198 N N . LEU A 1 172 ? 62.339 2.845 -24.651 1.00 58.38 172 LEU A N 1
ATOM 1199 C CA . LEU A 1 172 ? 62.267 2.229 -23.334 1.00 58.38 172 LEU A CA 1
ATOM 1200 C C . LEU A 1 172 ? 63.602 1.519 -23.052 1.00 58.38 172 LEU A C 1
ATOM 1202 O O . LEU A 1 172 ? 64.123 0.839 -23.943 1.00 58.38 172 LEU A O 1
ATOM 1206 N N . PRO A 1 173 ? 64.174 1.672 -21.846 1.00 65.31 173 PRO A N 1
ATOM 1207 C CA . PRO A 1 173 ? 65.347 0.912 -21.444 1.00 65.31 173 PRO A CA 1
ATOM 1208 C C . PRO A 1 173 ? 65.078 -0.582 -21.623 1.00 65.31 173 PRO A C 1
ATOM 1210 O O . PRO A 1 173 ? 63.995 -1.062 -21.284 1.00 65.31 173 PRO A O 1
ATOM 1213 N N . ALA A 1 174 ? 66.057 -1.320 -22.147 1.00 69.19 174 ALA A N 1
ATOM 1214 C CA . ALA A 1 174 ? 65.951 -2.768 -22.233 1.00 69.19 174 ALA A CA 1
ATOM 1215 C C . ALA A 1 174 ? 65.705 -3.339 -20.830 1.00 69.19 174 ALA A C 1
ATOM 1217 O O . ALA A 1 174 ? 66.464 -3.061 -19.897 1.00 69.19 174 ALA A O 1
ATOM 1218 N N . VAL A 1 175 ? 64.640 -4.129 -20.685 1.00 63.56 175 VAL A N 1
ATOM 1219 C CA . VAL A 1 175 ? 64.414 -4.909 -19.469 1.00 63.56 175 VAL A CA 1
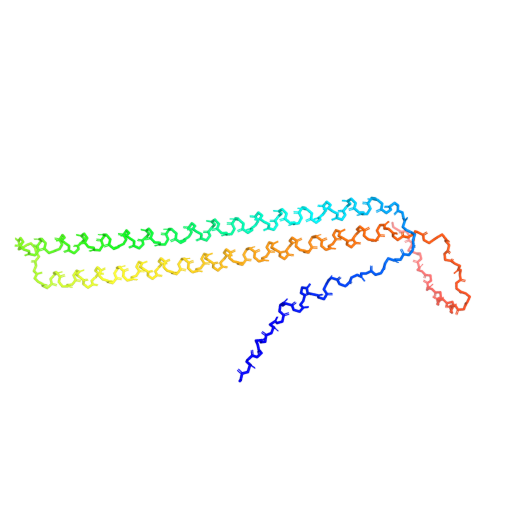ATOM 1220 C C . VAL A 1 175 ? 65.583 -5.892 -19.351 1.00 63.56 175 VAL A C 1
ATOM 1222 O O . VAL A 1 175 ? 65.841 -6.623 -20.312 1.00 63.56 175 VAL A O 1
ATOM 1225 N N . PRO A 1 176 ? 66.313 -5.918 -18.223 1.00 64.00 176 PRO A N 1
ATOM 1226 C CA . PRO A 1 1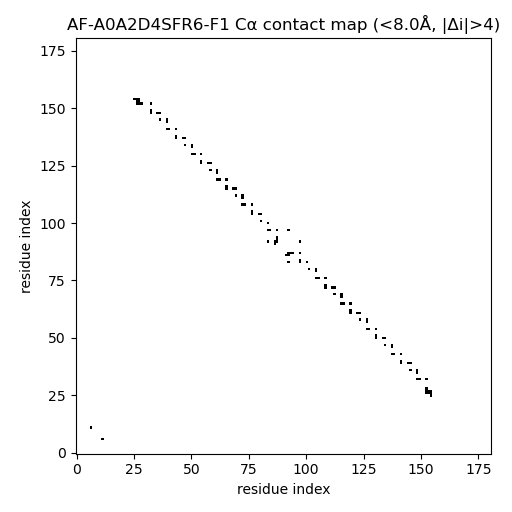76 ? 67.354 -6.908 -18.009 1.00 64.00 176 PRO A CA 1
ATOM 1227 C C . PRO A 1 176 ? 66.751 -8.305 -18.146 1.00 64.00 176 PRO A C 1
ATOM 1229 O O . PRO A 1 176 ? 65.767 -8.629 -17.481 1.00 64.00 176 PRO A O 1
ATOM 1232 N N . THR A 1 177 ? 67.329 -9.141 -19.004 1.00 70.75 177 THR A N 1
ATOM 1233 C CA . THR A 1 177 ? 66.979 -10.560 -19.044 1.00 70.75 177 THR A CA 1
ATOM 1234 C C . THR A 1 177 ? 67.320 -11.168 -17.689 1.00 70.75 177 THR A C 1
ATOM 1236 O O . THR A 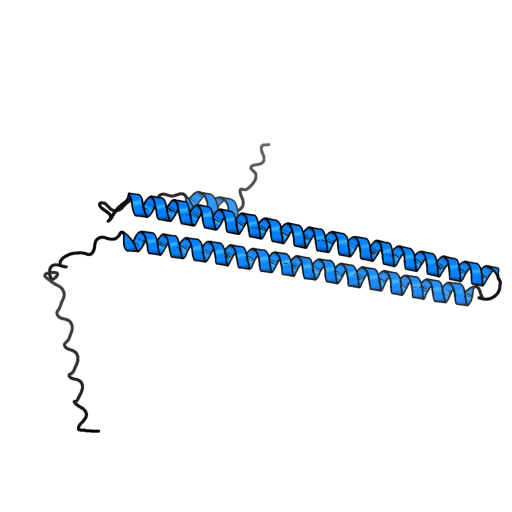1 177 ? 68.491 -11.181 -17.304 1.00 70.75 177 THR A O 1
ATOM 1239 N N . LEU A 1 178 ? 66.308 -11.654 -16.971 1.00 56.78 178 LEU A N 1
ATOM 1240 C CA . LEU A 1 178 ? 66.495 -12.452 -15.763 1.00 56.78 178 LEU A CA 1
ATOM 1241 C C . LEU A 1 178 ? 67.248 -13.738 -16.143 1.00 56.78 178 LEU A C 1
ATOM 1243 O O . LEU A 1 178 ? 66.752 -14.500 -16.977 1.00 56.78 178 LEU A O 1
ATOM 1247 N N . PRO A 1 179 ? 68.438 -14.000 -15.575 1.00 51.72 179 PRO A N 1
ATOM 1248 C CA . PRO A 1 179 ? 69.092 -15.283 -15.747 1.00 51.72 179 PRO A CA 1
ATOM 1249 C C . PRO A 1 179 ? 68.305 -16.345 -14.974 1.00 51.72 179 PRO A C 1
ATOM 1251 O O . PRO A 1 179 ? 68.261 -16.297 -13.750 1.00 51.72 179 PRO A O 1
ATOM 1254 N N . GLY A 1 180 ? 67.693 -17.261 -15.725 1.00 60.22 180 GLY A N 1
ATOM 1255 C CA . GLY A 1 180 ? 67.280 -18.612 -15.336 1.00 60.22 180 GLY A CA 1
ATOM 1256 C C . GLY A 1 180 ? 66.644 -18.811 -13.961 1.00 60.22 180 GLY A C 1
ATOM 1257 O O . GLY A 1 180 ? 67.368 -18.975 -12.984 1.00 60.22 180 GLY A O 1
ATOM 1258 N N . LEU A 1 181 ? 65.318 -18.977 -13.947 1.00 43.66 181 LEU A N 1
ATOM 1259 C CA . LEU A 1 181 ? 64.588 -19.909 -13.080 1.00 43.66 181 LEU A CA 1
ATOM 1260 C C . LEU A 1 181 ? 63.408 -20.488 -13.867 1.00 43.66 181 LEU A C 1
ATOM 1262 O O . LEU A 1 181 ? 62.676 -19.678 -14.479 1.00 43.66 181 LEU A O 1
#

Secondary structure (DSSP, 8-state):
--------THHHHHHHTTS-----S--S-HHHHHHHHHHHHHHHHHHHHHHHHHHHHHHHHHHHHHHHHHHHHHHHHHHHHHHHHHHHHTTSS-HHHHHHHHHHHHHHHHHHHHHHHHHHHHHHHHHHHHHHHHHHHHHHHHHHHHHHHHHTTSPP-S-----TTPPPPPPPPPPPPP---

Nearest PDB structures (foldseek):
  8e4g-assembly1_a  TM=7.821E-01  e=9.419E-01  Escherichia phage T7
  9jz0-assembly1_1  TM=8.181E-01  e=1.257E+00  Escherichia phage T7
  7sqc-assembly1_1V  TM=5.510E-01  e=8.891E-01  Chlamydomonas reinhardtii
  6o35-assembly1_A  TM=8.208E-01  e=5.318E+00  synthetic construct

Solvent-accessible surface area (backbone atoms only — not comparable to full-atom values): 10770 Å² total; per-residue (Å²): 138,85,84,78,79,80,81,57,76,70,63,58,56,66,65,60,73,70,64,75,79,76,80,75,85,74,52,62,63,66,65,61,50,53,54,51,53,52,50,53,50,53,52,51,51,51,51,54,53,49,53,52,51,52,47,52,50,50,53,51,48,48,52,50,51,43,51,53,49,53,54,50,51,52,50,53,48,53,52,53,50,51,54,46,51,52,33,36,75,72,63,76,35,50,74,66,56,42,52,53,50,51,53,49,50,52,50,52,47,52,50,49,52,50,52,45,51,51,49,46,53,51,51,52,52,49,50,52,48,53,48,51,51,50,51,52,51,52,51,50,54,51,52,51,52,53,51,52,58,56,58,72,32,54,68,80,76,83,70,81,71,81,68,92,78,70,77,79,74,79,77,75,77,80,77,79,79,79,81,82,132

Mean predicted aligned error: 14.13 Å

Sequence (181 aa):
MKQTRKLTTASALALTLGASVALPAQAADPAAYLVSSVTGTSEFLAASMNGTAEFLAADLTGTVDYLAGGVTATGDFIAADIEAAEALLAGEKTPEEYLIGGIEGTSDFIQSDLEGGSVFITDGISATTDFLVADIEATTAFLIADIEAALAQLPATPGLPAAPGLPALPTLPAVPTLPGL